Protein AF-A0A9N8GUZ1-F1 (afdb_monomer_lite)

pLDDT: mean 83.74, std 18.67, range [28.95, 97.75]

Foldseek 3Di:
DDDDDDDDDDDDDDDDDDDPPDDDDDPPCPCLCVVVPDQLLLLLLLLCLQFDFCLLLVADWAPHDRRDRLLVVLPQPPADQDSVSSVVRSVSSLVNRCVTRNDVSSSVSSVVSVVLLVVLVVLADDDPVQDLDQVSLVVLLVVVCPDPLCPPPFCSPPHDHPGSVSSNSSSVSSLSHDHSVCVVVVNVSRVVSNVVSVVSVVVCCVVPVCVVVVVDDDDDDDDDPVVVVVLVVVCVVVVHDSVVVVCCCVPVVDDD

Structure (mmCIF, N/CA/C/O backbone):
data_AF-A0A9N8GUZ1-F1
#
_entry.id   AF-A0A9N8GUZ1-F1
#
loop_
_atom_site.group_PDB
_atom_site.id
_atom_site.type_symbol
_atom_site.label_atom_id
_atom_site.label_alt_id
_atom_site.label_comp_id
_atom_site.label_asym_id
_atom_site.label_entity_id
_atom_site.label_seq_id
_atom_site.pdbx_PDB_ins_code
_atom_site.Cartn_x
_atom_site.Cartn_y
_atom_site.Cartn_z
_atom_site.occupancy
_atom_site.B_iso_or_equiv
_atom_site.auth_seq_id
_atom_site.auth_comp_id
_atom_site.auth_asym_id
_atom_site.auth_atom_id
_atom_site.pdbx_PDB_model_num
ATOM 1 N N . MET A 1 1 ? 31.146 62.445 -4.240 1.00 37.53 1 MET A N 1
ATOM 2 C CA . MET A 1 1 ? 30.950 62.185 -5.685 1.00 37.53 1 MET A CA 1
ATOM 3 C C . MET A 1 1 ? 31.742 60.945 -6.060 1.00 37.53 1 MET A C 1
ATOM 5 O O . MET A 1 1 ? 32.894 60.835 -5.667 1.00 37.53 1 MET A O 1
ATOM 9 N N . ARG A 1 2 ? 31.065 59.991 -6.705 1.00 38.50 2 ARG A N 1
ATOM 10 C CA . ARG A 1 2 ? 31.496 58.612 -6.982 1.00 38.50 2 ARG A CA 1
ATOM 11 C C . ARG A 1 2 ? 32.693 58.548 -7.939 1.00 38.50 2 ARG A C 1
ATOM 13 O O . ARG A 1 2 ? 32.703 59.267 -8.934 1.00 38.50 2 ARG A O 1
ATOM 20 N N . ARG A 1 3 ? 33.597 57.589 -7.721 1.00 33.22 3 ARG A N 1
ATOM 21 C CA . ARG A 1 3 ? 34.310 56.886 -8.800 1.00 33.22 3 ARG A CA 1
ATOM 22 C C . ARG A 1 3 ? 34.252 55.374 -8.537 1.00 33.22 3 ARG A C 1
ATOM 24 O O . ARG A 1 3 ? 34.270 55.003 -7.366 1.00 33.22 3 ARG A O 1
ATOM 31 N N . PRO A 1 4 ? 34.086 54.540 -9.578 1.00 42.41 4 PRO A N 1
ATOM 32 C CA . PRO A 1 4 ? 33.517 53.205 -9.449 1.00 42.41 4 PRO A CA 1
ATOM 33 C C . PRO A 1 4 ? 34.563 52.088 -9.426 1.00 42.41 4 PRO A C 1
ATOM 35 O O . PRO A 1 4 ? 35.692 52.243 -9.888 1.00 42.41 4 PRO A O 1
ATOM 38 N N . GLU A 1 5 ? 34.110 50.963 -8.882 1.00 33.84 5 GLU A N 1
ATOM 39 C CA . GLU A 1 5 ? 34.789 49.685 -8.726 1.00 33.84 5 GLU A CA 1
ATOM 40 C C . GLU A 1 5 ? 34.837 48.856 -10.022 1.00 33.84 5 GLU A C 1
ATOM 42 O O . GLU A 1 5 ? 33.979 48.972 -10.894 1.00 33.84 5 GLU A O 1
ATOM 47 N N . ASN A 1 6 ? 35.817 47.948 -10.030 1.00 35.41 6 ASN A N 1
ATOM 48 C CA . ASN A 1 6 ? 35.809 46.601 -10.605 1.00 35.41 6 ASN A CA 1
ATOM 49 C C . ASN A 1 6 ? 35.570 46.408 -12.109 1.00 35.41 6 ASN A C 1
ATOM 51 O O . ASN A 1 6 ? 34.447 46.320 -12.589 1.00 35.41 6 ASN A O 1
ATOM 55 N N . ASN A 1 7 ? 36.669 46.102 -12.803 1.00 34.72 7 ASN A N 1
ATOM 56 C CA . ASN A 1 7 ? 36.673 45.150 -13.911 1.00 34.72 7 ASN A CA 1
ATOM 57 C C . ASN A 1 7 ? 37.999 44.374 -13.907 1.00 34.72 7 ASN A C 1
ATOM 59 O O . ASN A 1 7 ? 39.024 44.872 -14.366 1.00 34.72 7 ASN A O 1
ATOM 63 N N . GLN A 1 8 ? 37.979 43.143 -13.394 1.00 38.03 8 GLN A N 1
ATOM 64 C CA . GLN A 1 8 ? 38.991 42.137 -13.712 1.00 38.03 8 GLN A CA 1
ATOM 65 C C . GLN A 1 8 ? 38.294 40.898 -14.266 1.00 38.03 8 GLN A C 1
ATOM 67 O O . GLN A 1 8 ? 37.655 40.129 -13.551 1.00 38.03 8 GLN A O 1
ATOM 72 N N . GLN A 1 9 ? 38.432 40.748 -15.581 1.00 35.50 9 GLN A N 1
ATOM 73 C CA . GLN A 1 9 ? 38.156 39.540 -16.341 1.00 35.50 9 GLN A CA 1
ATOM 74 C C . GLN A 1 9 ? 39.086 38.412 -15.868 1.00 35.50 9 GLN A C 1
ATOM 76 O O . GLN A 1 9 ? 40.297 38.607 -15.758 1.00 35.50 9 GLN A O 1
ATOM 81 N N . ARG A 1 10 ? 38.537 37.213 -15.649 1.00 32.84 10 ARG A N 1
ATOM 82 C CA . ARG A 1 10 ? 39.300 35.956 -15.671 1.00 32.84 10 ARG A CA 1
ATOM 83 C C . ARG A 1 10 ? 38.723 35.039 -16.755 1.00 32.84 10 ARG A C 1
ATOM 85 O O . ARG A 1 10 ? 37.502 34.978 -16.880 1.00 32.84 10 ARG A O 1
ATOM 92 N N . PRO A 1 11 ? 39.571 34.357 -17.543 1.00 33.94 11 PRO A N 1
ATOM 93 C CA . PRO A 1 11 ? 39.131 33.548 -18.670 1.00 33.94 11 PRO A CA 1
ATOM 94 C C . PRO A 1 11 ? 38.659 32.151 -18.242 1.00 33.94 11 PRO A C 1
ATOM 96 O O . PRO A 1 11 ? 39.191 31.549 -17.309 1.00 33.94 11 PRO A O 1
ATOM 99 N N . ASN A 1 12 ? 37.672 31.649 -18.987 1.00 33.62 12 ASN A N 1
ATOM 100 C CA . ASN A 1 12 ? 37.125 30.297 -18.925 1.00 33.62 12 ASN A CA 1
ATOM 101 C C . ASN A 1 12 ? 38.216 29.233 -19.123 1.00 33.62 12 ASN A C 1
ATOM 103 O O . ASN A 1 12 ? 38.824 29.162 -20.191 1.00 33.62 12 ASN A O 1
ATOM 107 N N . GLN A 1 13 ? 38.401 28.360 -18.132 1.00 35.59 13 GLN A N 1
ATOM 108 C CA . GLN A 1 13 ? 39.057 27.069 -18.323 1.00 35.59 13 GLN A CA 1
ATOM 109 C C . GLN A 1 13 ? 37.990 26.000 -18.556 1.00 35.59 13 GLN A C 1
ATOM 111 O O . GLN A 1 13 ? 37.179 25.700 -17.683 1.00 35.59 13 GLN A O 1
ATOM 116 N N . ALA A 1 14 ? 38.008 25.438 -19.761 1.00 38.41 14 ALA A N 1
ATOM 117 C CA . ALA A 1 14 ? 37.349 24.187 -20.079 1.00 38.41 14 ALA A CA 1
ATOM 118 C C . ALA A 1 14 ? 38.058 23.051 -19.326 1.00 38.41 14 ALA A C 1
ATOM 120 O O . ALA A 1 14 ? 39.269 22.861 -19.462 1.00 38.41 14 ALA A O 1
ATOM 121 N N . HIS A 1 15 ? 37.305 22.284 -18.544 1.00 32.91 15 HIS A N 1
ATOM 122 C CA . HIS A 1 15 ? 37.753 21.001 -18.022 1.00 32.91 15 HIS A CA 1
ATOM 123 C C . HIS A 1 15 ? 36.916 19.894 -18.643 1.00 32.91 15 HIS A C 1
ATOM 125 O O . HIS A 1 15 ? 35.804 19.589 -18.220 1.00 32.91 15 HIS A O 1
ATOM 131 N N . SER A 1 16 ? 37.505 19.313 -19.684 1.00 41.06 16 SER A N 1
ATOM 132 C CA . SER A 1 16 ? 37.215 17.984 -20.192 1.00 41.06 16 SER A CA 1
ATOM 133 C C . SER A 1 16 ? 37.445 16.966 -19.070 1.00 41.06 16 SER A C 1
ATOM 135 O O . SER A 1 16 ? 38.584 16.622 -18.761 1.00 41.06 16 SER A O 1
ATOM 137 N N . GLY A 1 17 ? 36.367 16.513 -18.433 1.00 28.95 17 GLY A N 1
ATOM 138 C CA . GLY A 1 17 ? 36.369 15.374 -17.518 1.00 28.95 17 GLY A CA 1
ATOM 139 C C . GLY A 1 17 ? 35.943 14.124 -18.276 1.00 28.95 17 GLY A C 1
ATOM 140 O O . GLY A 1 17 ? 34.799 14.022 -18.706 1.00 28.95 17 GLY A O 1
ATOM 141 N N . ALA A 1 18 ? 36.895 13.224 -18.496 1.00 33.22 18 ALA A N 1
ATOM 142 C CA . ALA A 1 18 ? 36.733 11.998 -19.255 1.00 33.22 18 ALA A CA 1
ATOM 143 C C . ALA A 1 18 ? 35.732 11.019 -18.615 1.00 33.22 18 ALA A C 1
ATOM 145 O O . ALA A 1 18 ? 35.604 10.925 -17.396 1.00 33.22 18 ALA A O 1
ATOM 146 N N . ASN A 1 19 ? 35.071 10.267 -19.494 1.00 38.34 19 ASN A N 1
ATOM 147 C CA . ASN A 1 19 ? 34.205 9.124 -19.232 1.00 38.34 19 ASN A CA 1
ATOM 148 C C . ASN A 1 19 ? 34.730 8.195 -18.125 1.00 38.34 19 ASN A C 1
ATOM 150 O O . ASN A 1 19 ? 35.740 7.515 -18.308 1.00 38.34 19 ASN A O 1
ATOM 154 N N . HIS A 1 20 ? 33.973 8.064 -17.037 1.00 37.28 20 HIS A N 1
ATOM 155 C CA . HIS A 1 20 ? 34.047 6.895 -16.164 1.00 37.28 20 HIS A CA 1
ATOM 156 C C . HIS A 1 20 ? 32.971 5.889 -16.572 1.00 37.28 20 HIS A C 1
ATOM 158 O O . HIS A 1 20 ? 31.897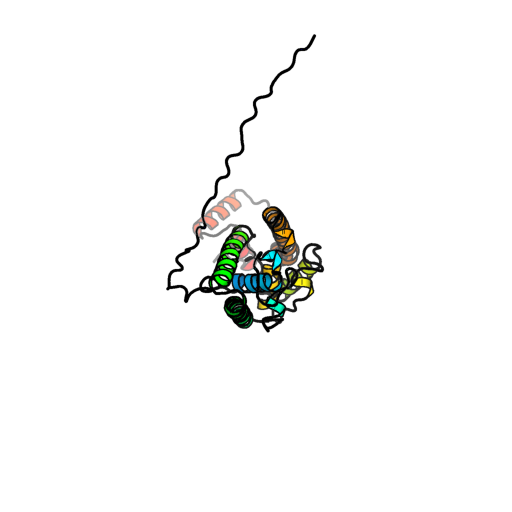 5.813 -15.986 1.00 37.28 20 HIS A O 1
ATOM 164 N N . SER A 1 21 ? 33.278 5.097 -17.595 1.00 45.47 21 SER A N 1
ATOM 165 C CA . SER A 1 21 ? 32.600 3.831 -17.856 1.00 45.47 21 SER A CA 1
ATOM 166 C C . SER A 1 21 ? 33.516 2.703 -17.407 1.00 45.47 21 SER A C 1
ATOM 168 O O . SER A 1 21 ? 34.566 2.510 -18.017 1.00 45.47 21 SER A O 1
ATOM 170 N N . LEU A 1 22 ? 33.120 2.015 -16.333 1.00 44.56 22 LEU A N 1
ATOM 171 C CA . LEU A 1 22 ? 33.316 0.584 -16.052 1.00 44.56 22 LEU A CA 1
ATOM 172 C C . LEU A 1 22 ? 32.825 0.323 -14.618 1.00 44.56 22 LEU A C 1
ATOM 174 O O . LEU A 1 22 ? 33.611 0.200 -13.680 1.00 44.56 22 LEU A O 1
ATOM 178 N N . SER A 1 23 ? 31.504 0.268 -14.431 1.00 43.16 23 SER A N 1
ATOM 179 C CA . SER A 1 23 ? 30.931 -0.342 -13.233 1.00 43.16 23 SER A CA 1
ATOM 180 C C . SER A 1 23 ? 31.107 -1.855 -13.352 1.00 43.16 23 SER A C 1
ATOM 182 O O . SER A 1 23 ? 30.498 -2.529 -14.180 1.00 43.16 23 SER A O 1
ATOM 184 N N . PHE A 1 24 ? 32.016 -2.388 -12.544 1.00 42.12 24 PHE A N 1
ATOM 185 C CA . PHE A 1 24 ? 32.174 -3.818 -12.335 1.00 42.12 24 PHE A CA 1
ATOM 186 C C . PHE A 1 24 ? 30.890 -4.350 -11.684 1.00 42.12 24 PHE A C 1
ATOM 188 O O . PHE A 1 24 ? 30.553 -3.951 -10.572 1.00 42.12 24 PHE A O 1
ATOM 195 N N . ILE A 1 25 ? 30.158 -5.217 -12.385 1.00 52.22 25 ILE A N 1
ATOM 196 C CA . ILE A 1 25 ? 28.949 -5.872 -11.875 1.00 52.22 25 ILE A CA 1
ATOM 197 C C . ILE A 1 25 ? 29.354 -7.277 -11.395 1.00 52.22 25 ILE A C 1
ATOM 199 O O . ILE A 1 25 ? 29.710 -8.110 -12.233 1.00 52.22 25 ILE A O 1
ATOM 203 N N . PRO A 1 26 ? 29.357 -7.570 -10.079 1.00 45.44 26 PRO A N 1
ATOM 204 C CA . PRO A 1 26 ? 29.744 -8.884 -9.572 1.00 45.44 26 PRO A CA 1
ATOM 205 C C . PRO A 1 26 ? 28.791 -9.986 -10.051 1.00 45.44 26 PRO A C 1
ATOM 207 O O . PRO A 1 26 ? 27.575 -9.812 -10.080 1.00 45.44 26 PRO A O 1
ATOM 210 N N . ALA A 1 27 ? 29.354 -11.148 -10.382 1.00 44.84 27 ALA A N 1
ATOM 211 C CA . ALA A 1 27 ? 28.651 -12.275 -10.995 1.00 44.84 27 ALA A CA 1
ATOM 212 C C . ALA A 1 27 ? 27.620 -12.991 -10.088 1.00 44.84 27 ALA A C 1
ATOM 214 O O . ALA A 1 27 ? 26.849 -13.805 -10.593 1.00 44.84 27 ALA A O 1
ATOM 215 N N . ASP A 1 28 ? 27.543 -12.683 -8.787 1.00 46.47 28 ASP A N 1
ATOM 216 C CA . ASP A 1 28 ? 26.661 -13.374 -7.822 1.00 46.47 28 ASP A CA 1
ATOM 217 C C . ASP A 1 28 ? 25.238 -12.771 -7.717 1.00 46.47 28 ASP A C 1
ATOM 219 O O . ASP A 1 28 ? 24.572 -12.784 -6.686 1.00 46.47 28 ASP A O 1
ATOM 223 N N . GLN A 1 29 ? 24.745 -12.209 -8.820 1.00 52.47 29 GLN A N 1
ATOM 224 C CA . GLN A 1 29 ? 23.456 -11.515 -8.911 1.00 52.47 29 GLN A CA 1
ATOM 225 C C . GLN A 1 29 ? 22.282 -12.429 -9.313 1.00 52.47 29 GLN A C 1
ATOM 227 O O . GLN A 1 29 ? 21.298 -11.960 -9.876 1.00 52.47 29 GLN A O 1
ATOM 232 N N . SER A 1 30 ? 22.336 -13.740 -9.044 1.00 50.38 30 SER A N 1
ATOM 233 C CA . SER A 1 30 ? 21.159 -14.621 -9.244 1.00 50.38 30 SER A CA 1
ATOM 234 C C . SER A 1 30 ? 20.031 -14.371 -8.223 1.00 50.38 30 SER A C 1
ATOM 236 O O . SER A 1 30 ? 18.933 -14.905 -8.356 1.00 50.38 30 SER A O 1
ATOM 238 N N . ARG A 1 31 ? 20.310 -13.513 -7.236 1.00 58.03 31 ARG A N 1
ATOM 239 C CA . ARG A 1 31 ? 19.512 -13.180 -6.051 1.00 58.03 31 ARG A CA 1
ATOM 240 C C . ARG A 1 31 ? 18.788 -11.831 -6.134 1.00 58.03 31 ARG A C 1
ATOM 242 O O . ARG A 1 31 ? 18.469 -11.254 -5.100 1.00 58.03 31 ARG A O 1
ATOM 249 N N . LEU A 1 32 ? 18.573 -11.285 -7.342 1.00 60.38 32 LEU A N 1
ATOM 250 C CA . LEU A 1 32 ? 18.053 -9.917 -7.538 1.00 60.38 32 LEU A CA 1
ATOM 251 C C . LEU A 1 32 ? 16.850 -9.620 -6.615 1.00 60.38 32 LEU A C 1
ATOM 253 O O . LEU A 1 32 ? 16.842 -8.637 -5.884 1.00 60.38 32 LEU A O 1
ATOM 257 N N . LEU A 1 33 ? 15.870 -10.520 -6.559 1.00 76.25 33 LEU A N 1
ATOM 258 C CA . LEU A 1 33 ? 14.619 -10.310 -5.825 1.00 76.25 33 LEU A CA 1
ATOM 259 C C . LEU A 1 33 ? 14.583 -10.937 -4.422 1.00 76.25 33 LEU A C 1
ATOM 261 O O . LEU A 1 33 ? 13.502 -11.036 -3.844 1.00 76.25 33 LEU A O 1
ATOM 265 N N . ASP A 1 34 ? 15.721 -11.337 -3.848 1.00 79.38 34 ASP A N 1
ATOM 266 C CA . ASP A 1 34 ? 15.763 -12.006 -2.535 1.00 79.38 34 ASP A CA 1
ATOM 267 C C . ASP A 1 34 ? 15.222 -11.127 -1.397 1.00 79.38 34 ASP A C 1
ATOM 269 O O . ASP A 1 34 ? 14.712 -11.637 -0.403 1.00 79.38 34 ASP A O 1
ATOM 273 N N . TRP A 1 35 ? 15.284 -9.802 -1.554 1.00 83.19 35 TRP A N 1
ATOM 274 C CA . TRP A 1 35 ? 14.730 -8.841 -0.600 1.00 83.19 35 TRP A CA 1
ATOM 275 C C . TRP A 1 35 ? 13.194 -8.746 -0.654 1.00 83.19 35 TRP A C 1
ATOM 277 O O . TRP A 1 35 ? 12.580 -8.253 0.289 1.00 83.19 35 TRP A O 1
ATOM 287 N N . VAL A 1 36 ? 12.553 -9.243 -1.720 1.00 85.00 36 VAL A N 1
ATOM 288 C CA . VAL A 1 36 ? 11.088 -9.288 -1.886 1.00 85.00 36 VAL A CA 1
ATOM 289 C C . VAL A 1 36 ? 10.533 -10.561 -1.226 1.00 85.00 36 VAL A C 1
ATOM 291 O O . VAL A 1 36 ? 9.976 -11.470 -1.851 1.00 85.00 36 VAL A O 1
ATOM 294 N N . ASP A 1 37 ? 10.723 -10.647 0.087 1.00 81.69 37 ASP A N 1
ATOM 295 C CA . ASP A 1 37 ? 10.543 -11.871 0.870 1.00 81.69 37 ASP A CA 1
ATOM 296 C C . ASP A 1 37 ? 9.146 -12.008 1.503 1.00 81.69 37 ASP A C 1
ATOM 298 O O . ASP A 1 37 ? 8.637 -13.123 1.653 1.00 81.69 37 ASP A O 1
ATOM 302 N N . SER A 1 38 ? 8.489 -10.885 1.801 1.00 90.19 38 SER A N 1
ATOM 303 C CA . SER A 1 38 ? 7.245 -10.816 2.573 1.00 90.19 38 SER A CA 1
ATOM 304 C C . SER A 1 38 ? 6.039 -10.322 1.766 1.00 90.19 38 SER A C 1
ATOM 306 O O . SER A 1 38 ? 6.160 -9.734 0.687 1.00 90.19 38 SER A O 1
ATOM 308 N N . GLU A 1 39 ? 4.830 -10.547 2.294 1.00 92.12 39 GLU A N 1
ATOM 309 C CA . GLU A 1 39 ? 3.582 -10.124 1.641 1.00 92.12 39 GLU A CA 1
ATOM 310 C C . GLU A 1 39 ? 3.503 -8.607 1.444 1.00 92.12 39 GLU A C 1
ATOM 312 O O . GLU A 1 39 ? 3.077 -8.144 0.389 1.00 92.12 39 GLU A O 1
ATOM 317 N N . ARG A 1 40 ? 3.927 -7.821 2.442 1.00 94.38 40 ARG A N 1
ATOM 318 C CA . ARG A 1 40 ? 3.798 -6.356 2.424 1.00 94.38 40 ARG A CA 1
ATOM 319 C C . ARG A 1 40 ? 4.676 -5.727 1.343 1.00 94.38 40 ARG A C 1
ATOM 321 O O . ARG A 1 40 ? 4.165 -4.969 0.524 1.00 94.38 40 ARG A O 1
ATOM 328 N N . ILE A 1 41 ? 5.958 -6.096 1.308 1.00 95.25 41 ILE A N 1
ATOM 329 C CA . ILE A 1 41 ? 6.906 -5.577 0.318 1.00 95.25 41 ILE A CA 1
ATOM 330 C C . ILE A 1 41 ? 6.540 -6.017 -1.097 1.00 95.25 41 ILE A C 1
ATOM 332 O O . ILE A 1 41 ? 6.563 -5.210 -2.016 1.00 95.25 41 ILE A O 1
ATOM 336 N N . THR A 1 42 ? 6.105 -7.268 -1.275 1.00 95.81 42 THR A N 1
ATOM 337 C CA . THR A 1 42 ? 5.682 -7.774 -2.590 1.00 95.81 42 THR A CA 1
ATOM 338 C C . THR A 1 42 ? 4.468 -7.008 -3.105 1.00 95.81 42 THR A C 1
ATOM 340 O O . THR A 1 42 ? 4.388 -6.674 -4.289 1.00 95.81 42 THR A O 1
ATOM 343 N N . PHE A 1 43 ? 3.527 -6.692 -2.212 1.00 95.62 43 PHE A N 1
ATOM 344 C CA . PHE A 1 43 ? 2.374 -5.865 -2.539 1.00 95.62 43 PHE A CA 1
ATOM 345 C C . PHE A 1 43 ? 2.812 -4.458 -2.958 1.00 95.62 43 PHE A C 1
ATOM 347 O O . PHE A 1 43 ? 2.400 -3.980 -4.015 1.00 95.62 43 PHE A O 1
ATOM 354 N N . TRP A 1 44 ? 3.675 -3.820 -2.168 1.00 96.31 44 TRP A N 1
ATOM 355 C CA . TRP A 1 44 ? 4.197 -2.493 -2.478 1.00 96.31 44 TRP A CA 1
ATOM 356 C C . TRP A 1 44 ? 4.953 -2.463 -3.814 1.00 96.31 44 TRP A C 1
ATOM 358 O O . TRP A 1 44 ? 4.628 -1.638 -4.665 1.00 96.31 44 TRP A O 1
ATOM 368 N N . CYS A 1 45 ? 5.871 -3.409 -4.051 1.00 96.19 45 CYS A N 1
ATOM 369 C CA . CYS A 1 45 ? 6.619 -3.516 -5.305 1.00 96.19 45 CYS A CA 1
ATOM 370 C C . CYS A 1 45 ? 5.676 -3.599 -6.502 1.00 96.19 45 CYS A C 1
ATOM 372 O O . CYS A 1 45 ? 5.885 -2.915 -7.499 1.00 96.19 45 CYS A O 1
ATOM 374 N N . TRP A 1 46 ? 4.614 -4.403 -6.392 1.00 95.56 46 TRP A N 1
ATOM 375 C CA . TRP A 1 46 ? 3.604 -4.514 -7.438 1.00 95.56 46 TRP A CA 1
ATOM 376 C C . TRP A 1 46 ? 2.879 -3.186 -7.710 1.00 95.56 46 TRP A C 1
ATOM 378 O O . TRP A 1 46 ? 2.670 -2.839 -8.872 1.00 95.56 46 TRP A O 1
ATOM 388 N N . LEU A 1 47 ? 2.514 -2.423 -6.675 1.00 94.81 47 LEU A N 1
ATOM 389 C CA . LEU A 1 47 ? 1.886 -1.106 -6.853 1.00 94.81 47 LEU A CA 1
ATOM 390 C C . LEU A 1 47 ? 2.845 -0.084 -7.473 1.00 94.81 47 LEU A C 1
ATOM 392 O O . LEU A 1 47 ? 2.450 0.653 -8.381 1.00 94.81 47 LEU A O 1
ATOM 396 N N . PHE A 1 48 ? 4.103 -0.082 -7.031 1.00 95.38 48 PHE A N 1
ATOM 397 C CA . PHE A 1 48 ? 5.149 0.781 -7.571 1.00 95.38 48 PHE A CA 1
ATOM 398 C C . PHE A 1 48 ? 5.307 0.563 -9.081 1.00 95.38 48 PHE A C 1
ATOM 400 O O . PHE A 1 48 ? 5.076 1.479 -9.869 1.00 95.38 48 PHE A O 1
ATOM 407 N N . ILE A 1 49 ? 5.585 -0.671 -9.518 1.00 94.69 49 ILE A N 1
ATOM 408 C CA . ILE A 1 49 ? 5.816 -0.959 -10.946 1.00 94.69 49 ILE A CA 1
ATOM 409 C C . ILE A 1 49 ? 4.569 -0.712 -11.805 1.00 94.69 49 ILE A C 1
ATOM 411 O O . ILE A 1 49 ? 4.683 -0.340 -12.968 1.00 94.69 49 ILE A O 1
ATOM 415 N N . ARG A 1 50 ? 3.362 -0.864 -11.240 1.00 93.19 50 ARG A N 1
ATOM 416 C CA . ARG A 1 50 ? 2.094 -0.601 -11.942 1.00 93.19 50 ARG A CA 1
ATOM 417 C C . ARG A 1 50 ? 1.871 0.889 -12.232 1.00 93.19 50 ARG A C 1
ATOM 419 O O . ARG A 1 50 ? 1.054 1.221 -13.092 1.00 93.19 50 ARG A O 1
ATOM 426 N N . SER A 1 51 ? 2.535 1.780 -11.501 1.00 91.62 51 SER A N 1
ATOM 427 C CA . SER A 1 51 ? 2.342 3.234 -11.590 1.00 91.62 51 SER A CA 1
ATOM 428 C C . SER A 1 51 ? 3.561 3.987 -12.126 1.00 91.62 51 SER A C 1
ATOM 430 O O . SER A 1 51 ? 3.404 5.097 -12.633 1.00 91.62 51 SER A O 1
ATOM 432 N N . ALA A 1 52 ? 4.748 3.384 -12.060 1.00 94.25 52 ALA A N 1
ATOM 433 C CA . ALA A 1 52 ? 5.995 3.974 -12.518 1.00 94.25 52 ALA A CA 1
ATOM 434 C C . ALA A 1 52 ? 6.025 4.124 -14.049 1.00 94.25 52 ALA A C 1
ATOM 436 O O . ALA A 1 52 ? 5.998 3.132 -14.779 1.00 94.25 52 ALA A O 1
ATOM 437 N N . SER A 1 53 ? 6.086 5.365 -14.537 1.00 95.38 53 SER A N 1
ATOM 438 C CA . SER A 1 53 ? 6.338 5.648 -15.954 1.00 95.38 53 SER A CA 1
ATOM 439 C C . SER A 1 53 ? 7.835 5.662 -16.268 1.00 95.38 53 SER A C 1
ATOM 441 O O . SER A 1 53 ? 8.654 5.822 -15.362 1.00 95.38 53 SER A O 1
ATOM 443 N N . CYS A 1 54 ? 8.203 5.568 -17.546 1.00 95.56 54 CYS A N 1
ATOM 444 C CA . CYS A 1 54 ? 9.595 5.703 -17.991 1.00 95.56 54 CYS A CA 1
ATOM 445 C C . CYS A 1 54 ? 10.234 7.011 -17.489 1.00 95.56 54 CYS A C 1
ATOM 447 O O . CYS A 1 54 ? 11.336 6.990 -16.946 1.00 95.56 54 CYS A O 1
ATOM 449 N N . ALA A 1 55 ? 9.505 8.132 -17.570 1.00 95.38 55 ALA A N 1
ATOM 450 C CA . ALA A 1 55 ? 9.954 9.429 -17.059 1.00 95.38 55 ALA A CA 1
ATOM 451 C C . ALA A 1 55 ? 10.186 9.428 -15.545 1.00 95.38 55 ALA A C 1
ATOM 453 O O . ALA A 1 55 ? 11.148 10.026 -15.074 1.00 95.38 55 ALA A O 1
ATOM 454 N N . PHE A 1 56 ? 9.313 8.766 -14.778 1.00 95.25 56 PHE A N 1
ATOM 455 C CA . PHE A 1 56 ? 9.474 8.665 -13.329 1.00 95.25 56 PHE A CA 1
ATOM 456 C C . PHE A 1 56 ? 10.686 7.807 -12.951 1.00 95.25 56 PHE A C 1
ATOM 458 O O . PHE A 1 56 ? 11.422 8.167 -12.039 1.00 95.25 56 PHE A O 1
ATOM 465 N N . LEU A 1 57 ? 10.917 6.714 -13.682 1.00 95.00 57 LEU A N 1
ATOM 466 C CA . LEU A 1 57 ? 12.105 5.874 -13.520 1.00 95.00 57 LEU A CA 1
ATOM 467 C C . LEU A 1 57 ? 13.385 6.576 -14.006 1.00 95.00 57 LEU A C 1
ATOM 469 O O . LEU A 1 57 ? 14.485 6.185 -13.629 1.00 95.00 57 LEU A O 1
ATOM 473 N N . GLY A 1 58 ? 13.263 7.580 -14.881 1.00 94.00 58 GLY A N 1
ATOM 474 C CA . GLY A 1 58 ? 14.404 8.252 -15.501 1.00 94.00 58 GLY A CA 1
ATOM 475 C C . GLY A 1 58 ? 15.243 7.322 -16.384 1.00 94.00 58 GLY A C 1
ATOM 476 O O . GLY A 1 58 ? 16.438 7.561 -16.558 1.00 94.00 58 GLY A O 1
ATOM 477 N N . LYS A 1 59 ? 14.648 6.244 -16.915 1.00 92.25 59 LYS A N 1
ATOM 478 C CA . LYS A 1 59 ? 15.335 5.245 -17.748 1.00 92.25 59 LYS A CA 1
ATOM 479 C C . LYS A 1 59 ? 14.705 5.183 -19.137 1.00 92.25 59 LYS A C 1
ATOM 481 O O . LYS A 1 59 ? 13.484 5.209 -19.273 1.00 92.25 59 LYS A O 1
ATOM 486 N N . GLN A 1 60 ? 15.542 5.035 -20.163 1.00 91.50 60 GLN A N 1
ATOM 487 C CA . GLN A 1 60 ? 15.073 4.710 -21.509 1.00 91.50 60 GLN A CA 1
ATOM 488 C C . GLN A 1 60 ? 14.819 3.208 -21.621 1.00 91.50 60 GLN A C 1
ATOM 490 O O . GLN A 1 60 ? 15.664 2.399 -21.241 1.00 91.50 60 GLN A O 1
ATOM 495 N N . ILE A 1 61 ? 13.654 2.841 -22.148 1.00 95.00 61 ILE A N 1
ATOM 496 C CA . ILE A 1 61 ? 13.227 1.451 -22.315 1.00 95.00 61 ILE A CA 1
ATOM 497 C C . ILE A 1 61 ? 12.812 1.274 -23.772 1.00 95.00 61 ILE A C 1
ATOM 499 O O . ILE A 1 61 ? 12.052 2.087 -24.299 1.00 95.00 61 ILE A O 1
ATOM 503 N N . ALA A 1 62 ? 13.312 0.223 -24.427 1.00 94.50 62 ALA A N 1
ATOM 504 C CA . ALA A 1 62 ? 13.032 -0.012 -25.838 1.00 94.50 62 ALA A CA 1
ATOM 505 C C . ALA A 1 62 ? 11.523 -0.060 -26.130 1.00 94.50 62 ALA A C 1
ATOM 507 O O . ALA A 1 62 ? 10.756 -0.750 -25.447 1.00 94.50 62 ALA A O 1
ATOM 508 N N . ASP A 1 63 ? 11.138 0.648 -27.194 1.00 94.19 63 ASP A N 1
ATOM 509 C CA . ASP A 1 63 ? 9.774 0.770 -27.720 1.00 94.19 63 ASP A CA 1
ATOM 510 C C . ASP A 1 63 ? 8.788 1.559 -26.839 1.00 94.19 63 ASP A C 1
ATOM 512 O O . ASP A 1 63 ? 7.599 1.584 -27.153 1.00 94.19 63 ASP A O 1
ATOM 516 N N . LEU A 1 64 ? 9.252 2.212 -25.766 1.00 96.12 64 LEU A N 1
ATOM 517 C CA . LEU A 1 64 ? 8.406 2.987 -24.851 1.00 96.12 64 LEU A CA 1
ATOM 518 C C . LEU A 1 64 ? 8.750 4.481 -24.863 1.00 96.12 64 LEU A C 1
ATOM 520 O O . LEU A 1 64 ? 9.905 4.873 -25.024 1.00 96.12 64 LEU A O 1
ATOM 524 N N . GLN A 1 65 ? 7.730 5.314 -24.667 1.00 95.75 65 GLN A N 1
ATOM 525 C CA . GLN A 1 65 ? 7.849 6.760 -24.478 1.00 95.75 65 GLN A CA 1
ATOM 526 C C . GLN A 1 65 ? 7.937 7.125 -22.989 1.00 95.75 65 GLN A C 1
ATOM 528 O O . GLN A 1 65 ? 7.591 6.342 -22.107 1.00 95.75 65 GLN A O 1
ATOM 533 N N . ASP A 1 66 ? 8.332 8.362 -22.697 1.00 93.94 66 ASP A N 1
ATOM 534 C CA . ASP A 1 66 ? 8.475 8.890 -21.332 1.00 93.94 66 ASP A CA 1
ATOM 535 C C . ASP A 1 66 ? 7.198 8.768 -20.475 1.00 93.94 66 ASP A C 1
ATOM 537 O O . ASP A 1 66 ? 7.255 8.479 -19.275 1.00 93.94 66 ASP A O 1
ATOM 541 N N . SER A 1 67 ? 6.025 8.967 -21.078 1.00 94.56 67 SER A N 1
ATOM 542 C CA . SER A 1 67 ? 4.730 8.861 -20.394 1.00 94.56 67 SER A CA 1
ATOM 543 C C . SER A 1 67 ? 4.229 7.423 -20.236 1.00 94.56 67 SER A C 1
ATOM 545 O O . SER A 1 67 ? 3.259 7.200 -19.503 1.00 94.56 67 SER A O 1
ATOM 547 N N . ASP A 1 68 ? 4.861 6.453 -20.898 1.00 95.56 68 ASP A N 1
ATOM 548 C CA . ASP A 1 68 ? 4.435 5.062 -20.859 1.00 95.56 68 ASP A CA 1
ATOM 549 C C . ASP A 1 68 ? 4.772 4.412 -19.520 1.00 95.56 68 ASP A C 1
ATOM 551 O O . ASP A 1 68 ? 5.785 4.701 -18.888 1.00 95.56 68 ASP A O 1
ATOM 555 N N . ILE A 1 69 ? 3.894 3.508 -19.087 1.00 94.44 69 ILE A N 1
ATOM 556 C CA . ILE A 1 69 ? 4.069 2.692 -17.883 1.00 94.44 69 ILE A CA 1
ATOM 557 C C . ILE A 1 69 ? 4.488 1.294 -18.346 1.00 94.44 69 ILE A C 1
ATOM 559 O O . ILE A 1 69 ? 3.615 0.568 -18.840 1.00 94.44 69 ILE A O 1
ATOM 563 N N . PRO A 1 70 ? 5.760 0.876 -18.175 1.00 95.38 70 PRO A N 1
ATOM 564 C CA . PRO A 1 70 ? 6.279 -0.372 -18.744 1.00 95.38 70 PRO A CA 1
ATOM 565 C C . PRO A 1 70 ? 5.459 -1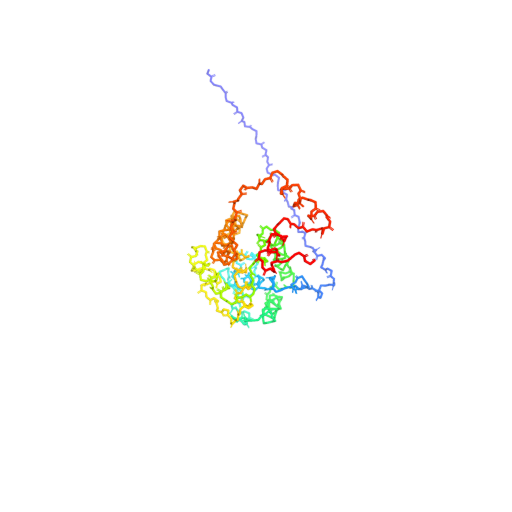.606 -18.365 1.00 95.38 70 PRO A C 1
ATOM 567 O O . PRO A 1 70 ? 5.216 -2.482 -19.191 1.00 95.38 70 PRO A O 1
ATOM 570 N N . TYR A 1 71 ? 4.907 -1.625 -17.149 1.00 94.88 71 TYR A N 1
ATOM 571 C CA . TYR A 1 71 ? 4.045 -2.703 -16.664 1.00 94.88 71 TYR A CA 1
ATOM 572 C C . TYR A 1 71 ? 2.858 -3.016 -17.588 1.00 94.88 71 TYR A C 1
ATOM 574 O O . TYR A 1 71 ? 2.458 -4.173 -17.702 1.00 94.88 71 TYR A O 1
ATOM 582 N N . LYS A 1 72 ? 2.302 -2.006 -18.273 1.00 92.94 72 LYS A N 1
ATOM 583 C CA . LYS A 1 72 ? 1.183 -2.185 -19.214 1.00 92.94 72 LYS A CA 1
ATOM 584 C C . LYS A 1 72 ? 1.600 -2.860 -20.524 1.00 92.94 72 LYS A C 1
ATOM 586 O O . LYS A 1 72 ? 0.742 -3.415 -21.201 1.00 92.94 72 LYS A O 1
ATOM 591 N N . PHE A 1 73 ? 2.886 -2.819 -20.862 1.00 93.31 73 PHE A N 1
ATOM 592 C CA . PHE A 1 73 ? 3.443 -3.354 -22.106 1.00 93.31 73 PHE A CA 1
ATOM 593 C C . PHE A 1 73 ? 4.119 -4.716 -21.915 1.00 93.31 73 PHE A C 1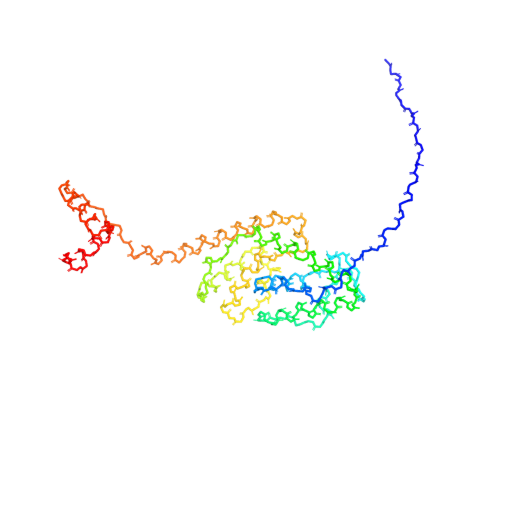
ATOM 595 O O . PHE A 1 73 ? 4.299 -5.446 -22.880 1.00 93.31 73 PHE A O 1
ATOM 602 N N . PHE A 1 74 ? 4.466 -5.090 -20.682 1.00 92.06 74 PHE A N 1
ATOM 603 C CA . PHE A 1 74 ? 5.206 -6.324 -20.371 1.00 92.06 74 PHE A CA 1
ATOM 604 C C . PHE A 1 74 ? 4.304 -7.566 -20.204 1.00 92.06 74 PHE A C 1
ATOM 606 O O . PHE A 1 74 ? 4.705 -8.562 -19.601 1.00 92.06 74 PHE A O 1
ATOM 613 N N . GLU A 1 75 ? 3.058 -7.509 -20.694 1.00 85.00 75 GLU A N 1
ATOM 614 C CA . GLU A 1 75 ? 2.057 -8.587 -20.594 1.00 85.00 75 GLU A CA 1
ATOM 615 C C . GLU A 1 75 ? 1.923 -9.177 -19.175 1.00 85.00 75 GLU A C 1
ATOM 617 O O . GLU A 1 75 ? 1.748 -10.385 -18.976 1.00 85.00 75 GLU A O 1
ATOM 622 N N . VAL A 1 76 ? 2.071 -8.338 -18.151 1.00 85.62 76 VAL A N 1
ATOM 623 C CA . VAL A 1 76 ? 1.978 -8.760 -16.752 1.00 85.62 76 VAL A CA 1
ATOM 624 C C . VAL A 1 76 ? 0.505 -8.819 -16.339 1.00 85.62 76 VAL A C 1
ATOM 626 O O . VAL A 1 76 ? -0.310 -8.023 -16.805 1.00 85.62 76 VAL A O 1
ATOM 629 N N . SER A 1 77 ? 0.143 -9.765 -15.460 1.00 83.69 77 SER A N 1
ATOM 630 C CA . SER A 1 77 ? -1.229 -9.873 -14.939 1.00 83.69 77 SER A CA 1
ATOM 631 C C . SER A 1 77 ? -1.703 -8.531 -14.388 1.00 83.69 77 SER A C 1
ATOM 633 O O . SER A 1 77 ? -1.124 -7.993 -13.451 1.00 83.69 77 SER A O 1
ATOM 635 N N . SER A 1 78 ? -2.789 -7.993 -14.937 1.00 76.31 78 SER A N 1
ATOM 636 C CA . SER A 1 78 ? -3.276 -6.666 -14.565 1.00 76.31 78 SER A CA 1
ATOM 637 C C . SER A 1 78 ? -3.981 -6.629 -13.209 1.00 76.31 78 SER A C 1
ATOM 639 O O . SER A 1 78 ? -4.305 -5.540 -12.737 1.00 76.31 78 SER A O 1
ATOM 641 N N . ASN A 1 79 ? -4.250 -7.764 -12.556 1.00 82.00 79 ASN A N 1
ATOM 642 C CA . ASN A 1 79 ? -4.920 -7.783 -11.252 1.00 82.00 79 ASN A CA 1
ATOM 643 C C . ASN A 1 79 ? -4.591 -9.034 -10.407 1.00 82.00 79 ASN A C 1
ATOM 645 O O . ASN A 1 79 ? -5.501 -9.808 -10.082 1.00 82.00 79 ASN A O 1
ATOM 649 N N . PRO A 1 80 ? -3.311 -9.265 -10.052 1.00 88.75 80 PRO A N 1
ATOM 650 C CA . PRO A 1 80 ? -2.939 -10.335 -9.137 1.00 88.75 80 PRO A CA 1
ATOM 651 C C . PRO A 1 80 ? -3.689 -10.195 -7.808 1.00 88.75 80 PRO A C 1
ATOM 653 O O . PRO A 1 80 ? -3.721 -9.136 -7.177 1.00 88.75 80 PRO A O 1
ATOM 656 N N . SER A 1 81 ? -4.326 -11.286 -7.410 1.00 83.69 81 SER A N 1
ATOM 657 C CA . SER A 1 81 ? -5.236 -11.380 -6.271 1.00 83.69 81 SER A CA 1
ATOM 658 C C . SER A 1 81 ? -4.662 -12.204 -5.117 1.00 83.69 81 SER A C 1
ATOM 660 O O . SER A 1 81 ? -5.343 -12.401 -4.111 1.00 83.69 81 SER A O 1
ATOM 662 N N . THR A 1 82 ? -3.434 -12.705 -5.260 1.00 89.31 82 THR A N 1
ATOM 663 C CA . THR A 1 82 ? -2.690 -13.429 -4.223 1.00 89.31 82 THR A CA 1
ATOM 664 C C . THR A 1 82 ? -1.253 -12.919 -4.140 1.00 89.31 82 THR A C 1
ATOM 666 O O . THR A 1 82 ? -0.746 -12.277 -5.063 1.00 89.31 82 THR A O 1
ATOM 669 N N . HIS A 1 83 ? -0.582 -13.217 -3.026 1.00 91.00 83 HIS A N 1
ATOM 670 C CA . HIS A 1 83 ? 0.847 -12.942 -2.852 1.00 91.00 83 HIS A CA 1
ATOM 671 C C . HIS A 1 83 ? 1.701 -13.577 -3.956 1.00 91.00 83 HIS A C 1
ATOM 673 O O . HIS A 1 83 ? 2.512 -12.891 -4.574 1.00 91.00 83 HIS A O 1
ATOM 679 N N . ASP A 1 84 ? 1.462 -14.853 -4.262 1.00 90.75 84 ASP A N 1
ATOM 680 C CA . ASP A 1 84 ? 2.226 -15.582 -5.279 1.00 90.75 84 ASP A CA 1
ATOM 681 C C . ASP A 1 84 ? 2.017 -14.999 -6.678 1.00 90.75 84 ASP A C 1
ATOM 683 O O . ASP A 1 84 ? 2.979 -14.809 -7.422 1.00 90.75 84 ASP A O 1
ATOM 687 N N . GLU A 1 85 ? 0.781 -14.623 -7.023 1.00 92.38 85 GLU A N 1
ATOM 688 C CA . GLU A 1 85 ? 0.495 -13.951 -8.294 1.00 92.38 85 GLU A CA 1
ATOM 689 C C . GLU A 1 85 ? 1.226 -12.601 -8.396 1.00 92.38 85 GLU A C 1
ATOM 691 O O . GLU A 1 85 ? 1.738 -12.260 -9.465 1.00 92.38 85 GLU A O 1
ATOM 696 N N . ARG A 1 86 ? 1.331 -11.837 -7.296 1.00 93.88 86 ARG A N 1
ATOM 697 C CA . ARG A 1 86 ? 2.116 -10.588 -7.273 1.00 93.88 86 ARG A CA 1
ATOM 698 C C . ARG A 1 86 ? 3.607 -10.849 -7.402 1.00 93.88 86 ARG A C 1
ATOM 700 O O . ARG A 1 86 ? 4.271 -10.134 -8.144 1.00 93.88 86 ARG A O 1
ATOM 707 N N . ARG A 1 87 ? 4.136 -11.876 -6.734 1.00 92.38 87 ARG A N 1
ATOM 708 C CA . ARG A 1 87 ? 5.547 -12.266 -6.848 1.00 92.38 87 ARG A CA 1
ATOM 709 C C . ARG A 1 87 ? 5.899 -12.642 -8.287 1.00 92.38 87 ARG A C 1
ATOM 711 O O . ARG A 1 87 ? 6.902 -12.164 -8.810 1.00 92.38 87 ARG A O 1
ATOM 718 N N . VAL A 1 88 ? 5.047 -13.429 -8.947 1.00 92.06 88 VAL A N 1
ATOM 719 C CA . VAL A 1 88 ? 5.193 -13.761 -10.374 1.00 92.06 88 VAL A CA 1
ATOM 720 C C . VAL A 1 88 ? 5.137 -12.500 -11.236 1.00 92.06 88 VAL A C 1
ATOM 722 O O . VAL A 1 88 ? 5.963 -12.342 -12.131 1.00 92.06 88 VAL A O 1
ATOM 725 N N . ALA A 1 89 ? 4.215 -11.576 -10.952 1.00 94.56 89 ALA A N 1
ATOM 726 C CA . ALA A 1 89 ? 4.103 -10.318 -11.685 1.00 94.56 89 ALA A CA 1
ATOM 727 C C . ALA A 1 89 ? 5.356 -9.433 -11.555 1.00 94.56 89 ALA A C 1
ATOM 729 O O . ALA A 1 89 ? 5.844 -8.920 -12.560 1.00 94.56 89 ALA A O 1
ATOM 730 N N . VAL A 1 90 ? 5.890 -9.277 -10.340 1.00 95.12 90 VAL A N 1
ATOM 731 C CA . VAL A 1 90 ? 7.128 -8.523 -10.080 1.00 95.12 90 VAL A CA 1
ATOM 732 C C . VAL A 1 90 ? 8.312 -9.181 -10.786 1.00 95.12 90 VAL A C 1
ATOM 734 O O . VAL A 1 90 ? 9.077 -8.496 -11.458 1.00 95.12 90 VAL A O 1
ATOM 737 N N . LYS A 1 91 ? 8.431 -10.512 -10.714 1.00 92.75 91 LYS A N 1
ATOM 738 C CA . LYS A 1 91 ? 9.495 -11.248 -11.403 1.00 92.75 91 LYS A CA 1
ATOM 739 C C . LYS A 1 91 ? 9.430 -11.060 -12.921 1.00 92.75 91 LYS A C 1
ATOM 741 O O . LYS A 1 91 ? 10.423 -10.655 -13.516 1.00 92.75 91 LYS A O 1
ATOM 746 N N . LYS A 1 92 ? 8.256 -11.273 -13.528 1.00 94.31 92 LYS A N 1
ATOM 747 C CA . LYS A 1 92 ? 8.052 -11.093 -14.974 1.00 94.31 92 LYS A CA 1
ATOM 748 C C . LYS A 1 92 ? 8.375 -9.663 -15.416 1.00 94.31 92 LYS A C 1
ATOM 750 O O . LYS A 1 92 ? 8.981 -9.471 -16.462 1.00 94.31 92 LYS A O 1
ATOM 755 N N . TYR A 1 93 ? 8.009 -8.662 -14.614 1.00 95.69 93 TYR A N 1
ATOM 756 C CA . TYR A 1 93 ? 8.340 -7.269 -14.908 1.00 95.69 93 TYR A CA 1
ATOM 757 C C . TYR A 1 93 ? 9.852 -7.045 -15.033 1.00 95.69 93 TYR A C 1
ATOM 759 O O . TYR A 1 93 ? 10.292 -6.427 -15.998 1.00 95.69 93 TYR A O 1
ATOM 767 N N . PHE A 1 94 ? 10.646 -7.567 -14.092 1.00 94.69 94 PHE A N 1
ATOM 768 C CA . PHE A 1 94 ? 12.101 -7.425 -14.148 1.00 94.69 94 PHE A CA 1
ATOM 769 C C . PHE A 1 94 ? 12.735 -8.268 -15.260 1.00 94.69 94 PHE A C 1
ATOM 771 O O . PHE A 1 94 ? 13.641 -7.776 -15.922 1.00 94.69 94 PHE A O 1
ATOM 778 N N . GLU A 1 95 ? 12.221 -9.466 -15.550 1.00 94.00 95 GLU A N 1
ATOM 779 C CA . GLU A 1 95 ? 12.664 -10.264 -16.706 1.00 94.00 95 GLU A CA 1
ATOM 780 C C . GLU A 1 95 ? 12.469 -9.511 -18.036 1.00 94.00 95 GLU A C 1
ATOM 782 O O . GLU A 1 95 ? 13.352 -9.520 -18.892 1.00 94.00 95 GLU A O 1
ATOM 787 N N . GLU A 1 96 ? 11.335 -8.828 -18.219 1.00 95.56 96 GLU A N 1
ATOM 788 C CA . GLU A 1 96 ? 11.082 -8.012 -19.414 1.00 95.56 96 GLU A CA 1
ATOM 789 C C . GLU A 1 96 ? 11.884 -6.703 -19.419 1.00 95.56 96 GLU A C 1
ATOM 791 O O . GLU A 1 96 ? 12.381 -6.284 -20.467 1.00 95.56 96 GLU A O 1
ATOM 796 N N . MET A 1 97 ? 12.083 -6.084 -18.252 1.00 95.25 97 MET A N 1
ATOM 797 C CA . MET A 1 97 ? 12.948 -4.912 -18.113 1.00 95.25 97 MET A CA 1
ATOM 798 C C . MET A 1 97 ? 14.390 -5.236 -18.524 1.00 95.25 97 MET A C 1
ATOM 800 O O . MET A 1 97 ? 14.998 -4.477 -19.277 1.00 95.25 97 MET A O 1
ATOM 804 N N . GLU A 1 98 ? 14.925 -6.384 -18.098 1.00 94.56 98 GLU A N 1
ATOM 805 C CA . GLU A 1 98 ? 16.261 -6.839 -18.497 1.00 94.56 98 GLU A CA 1
ATOM 806 C C . GLU A 1 98 ? 16.375 -7.019 -20.015 1.00 94.56 98 GLU A C 1
ATOM 808 O O . GLU A 1 98 ? 17.388 -6.633 -20.600 1.00 94.56 98 GLU A O 1
ATOM 813 N N . LYS A 1 99 ? 15.335 -7.548 -20.672 1.00 94.81 99 LYS A N 1
ATOM 814 C CA . LYS A 1 99 ? 15.309 -7.719 -22.134 1.00 94.81 99 LYS A CA 1
ATOM 815 C C . LYS A 1 99 ? 15.259 -6.388 -22.883 1.00 94.81 99 LYS A C 1
ATOM 817 O O . LYS A 1 99 ? 15.907 -6.257 -23.917 1.00 94.81 99 LYS A O 1
ATOM 822 N N . LYS A 1 100 ? 14.476 -5.419 -22.394 1.00 95.62 100 LYS A N 1
ATOM 823 C CA . LYS A 1 100 ? 14.186 -4.161 -23.111 1.00 95.62 100 LYS A CA 1
ATOM 824 C C . LYS A 1 100 ? 15.106 -2.992 -22.769 1.00 95.62 100 LYS A C 1
ATOM 826 O O . LYS A 1 100 ? 15.259 -2.097 -23.594 1.00 95.62 100 LYS A O 1
ATOM 831 N N . ALA A 1 101 ? 15.685 -2.971 -21.575 1.00 94.94 101 ALA A N 1
ATOM 832 C CA . ALA A 1 101 ? 16.560 -1.895 -21.106 1.00 94.94 101 ALA A CA 1
ATOM 833 C C . ALA A 1 101 ? 17.957 -2.393 -20.698 1.00 94.94 101 ALA A C 1
ATOM 835 O O . ALA A 1 101 ? 18.860 -1.595 -20.463 1.00 94.94 101 ALA A O 1
ATOM 836 N N . GLY A 1 102 ? 18.162 -3.712 -20.650 1.00 93.62 102 GLY A N 1
ATOM 837 C CA . GLY A 1 102 ? 19.417 -4.321 -20.234 1.00 93.62 102 GLY A CA 1
ATOM 838 C C . GLY A 1 102 ? 19.483 -4.587 -18.730 1.00 93.62 102 GLY A C 1
ATOM 839 O O . GLY A 1 102 ? 18.810 -3.962 -17.907 1.00 93.62 102 GLY A O 1
ATOM 840 N N . ARG A 1 103 ? 20.352 -5.534 -18.362 1.00 91.44 103 ARG A N 1
ATOM 841 C CA . ARG A 1 103 ? 20.504 -6.006 -16.978 1.00 91.44 103 ARG A CA 1
ATOM 842 C C . ARG A 1 103 ? 20.914 -4.910 -15.996 1.00 91.44 103 ARG A C 1
ATOM 844 O O . ARG A 1 103 ? 20.395 -4.869 -14.887 1.00 91.44 103 ARG A O 1
ATOM 851 N N . ALA A 1 104 ? 21.828 -4.027 -16.398 1.00 91.81 104 ALA A N 1
ATOM 852 C CA . ALA A 1 104 ? 22.295 -2.936 -15.543 1.00 91.81 104 ALA A CA 1
ATOM 853 C C . ALA A 1 104 ? 21.138 -2.003 -15.145 1.00 91.81 104 ALA A C 1
ATOM 855 O O . ALA A 1 104 ? 20.948 -1.733 -13.965 1.00 91.81 104 ALA A O 1
ATOM 856 N N . THR A 1 105 ? 20.305 -1.602 -16.108 1.00 93.69 105 THR A N 1
ATOM 857 C CA . THR A 1 105 ? 19.150 -0.731 -15.861 1.00 93.69 105 THR A CA 1
ATOM 858 C C . THR A 1 105 ? 18.088 -1.399 -14.993 1.00 93.69 105 THR A C 1
ATOM 860 O O . THR A 1 105 ? 17.586 -0.776 -14.060 1.00 93.69 105 THR A O 1
ATOM 863 N N . ALA A 1 106 ? 17.768 -2.671 -15.248 1.00 94.50 106 ALA A N 1
ATOM 864 C CA . ALA A 1 106 ? 16.832 -3.418 -14.408 1.00 94.50 106 ALA A CA 1
ATOM 865 C C . ALA A 1 106 ? 17.321 -3.517 -12.951 1.00 94.50 106 ALA A C 1
ATOM 867 O O . ALA A 1 106 ? 16.539 -3.331 -12.019 1.00 94.50 106 ALA A O 1
ATOM 868 N N . TYR A 1 107 ? 18.622 -3.753 -12.760 1.00 92.12 107 TYR A N 1
ATOM 869 C CA . TYR A 1 107 ? 19.246 -3.821 -11.442 1.00 92.12 107 TYR A CA 1
ATOM 870 C C . TYR A 1 107 ? 19.250 -2.468 -10.716 1.00 92.12 107 TYR A C 1
ATOM 872 O O . TYR A 1 107 ? 18.930 -2.416 -9.532 1.00 92.12 107 TYR A O 1
ATOM 880 N N . GLU A 1 108 ? 19.552 -1.370 -11.412 1.00 94.19 108 GLU A N 1
ATOM 881 C CA . GLU A 1 108 ? 19.481 -0.017 -10.843 1.00 94.19 108 GLU A CA 1
ATOM 882 C C . GLU A 1 108 ? 18.069 0.327 -10.360 1.00 94.19 108 GLU A C 1
ATOM 884 O O . GLU A 1 108 ? 17.908 0.720 -9.208 1.00 94.19 108 GLU A O 1
ATOM 889 N N . ILE A 1 109 ? 17.043 0.099 -11.193 1.00 95.38 109 ILE A N 1
ATOM 890 C CA . ILE A 1 109 ? 15.636 0.318 -10.809 1.00 95.38 109 ILE A CA 1
ATOM 891 C C . ILE A 1 109 ? 15.299 -0.480 -9.546 1.00 95.38 109 ILE A C 1
ATOM 893 O O . ILE A 1 109 ? 14.609 0.002 -8.651 1.00 95.38 109 ILE A O 1
ATOM 897 N N . MET A 1 110 ? 15.774 -1.720 -9.466 1.00 94.00 110 MET A N 1
ATOM 898 C CA . MET A 1 110 ? 15.513 -2.575 -8.319 1.00 94.00 110 MET A CA 1
ATOM 899 C C . MET A 1 110 ? 16.176 -2.059 -7.034 1.00 94.00 110 MET A C 1
ATOM 901 O O . MET A 1 110 ? 15.536 -2.096 -5.985 1.00 94.00 110 MET A O 1
ATOM 905 N N . LEU A 1 111 ? 17.422 -1.579 -7.099 1.00 93.44 111 LEU A N 1
ATOM 906 C CA . LEU A 1 111 ? 18.093 -0.963 -5.949 1.00 93.44 111 LEU A CA 1
ATOM 907 C C . LEU A 1 111 ? 17.373 0.313 -5.502 1.00 93.44 111 LEU A C 1
ATOM 909 O O . LEU A 1 111 ? 17.114 0.481 -4.314 1.00 93.44 111 LEU A O 1
ATOM 913 N N . GLU A 1 112 ? 16.968 1.162 -6.450 1.00 94.44 112 GLU A N 1
ATOM 914 C CA . GLU A 1 112 ? 16.179 2.368 -6.171 1.00 94.44 112 GLU A CA 1
ATOM 915 C C . GLU A 1 112 ? 14.850 2.014 -5.474 1.00 94.44 112 GLU A C 1
ATOM 917 O O . GLU A 1 112 ? 14.461 2.646 -4.490 1.00 94.44 112 GLU A O 1
ATOM 922 N N . MET A 1 113 ? 14.172 0.952 -5.927 1.00 95.56 113 MET A N 1
ATOM 923 C CA . MET A 1 113 ? 12.968 0.432 -5.271 1.00 95.56 113 MET A CA 1
ATOM 924 C C . MET A 1 113 ? 13.245 -0.115 -3.867 1.00 95.56 113 MET A C 1
ATOM 926 O O . MET A 1 113 ? 12.427 0.082 -2.969 1.00 95.56 113 MET A O 1
ATOM 930 N N . GLN A 1 114 ? 14.360 -0.817 -3.666 1.00 94.88 114 GLN A N 1
ATOM 931 C CA . GLN A 1 114 ? 14.738 -1.355 -2.362 1.00 94.88 114 GLN A CA 1
ATOM 932 C C . GLN A 1 114 ? 14.992 -0.231 -1.353 1.00 94.88 114 GLN A C 1
ATOM 934 O O . GLN A 1 114 ? 14.451 -0.273 -0.245 1.00 94.88 114 GLN A O 1
ATOM 939 N N . ASP A 1 115 ? 15.760 0.783 -1.745 1.00 93.81 115 ASP A N 1
ATOM 940 C CA . ASP A 1 115 ? 16.045 1.954 -0.915 1.00 93.81 115 ASP A CA 1
ATOM 941 C C . ASP A 1 115 ? 14.758 2.708 -0.557 1.00 93.81 115 ASP A C 1
ATOM 943 O O . ASP A 1 115 ? 14.547 3.082 0.604 1.00 93.81 115 ASP A O 1
ATOM 947 N N . GLU A 1 116 ? 13.852 2.875 -1.525 1.00 94.88 116 GLU A N 1
ATOM 948 C CA . GLU A 1 116 ? 12.561 3.512 -1.277 1.00 94.88 116 GLU A CA 1
ATOM 949 C C . GLU A 1 116 ? 11.686 2.681 -0.333 1.00 94.88 116 GLU A C 1
ATOM 951 O O . GLU A 1 116 ? 11.090 3.224 0.601 1.00 94.88 116 GLU A O 1
ATOM 956 N N . TRP A 1 117 ? 11.629 1.360 -0.516 1.00 95.75 117 TRP A N 1
ATOM 957 C CA . TRP A 1 117 ? 10.894 0.492 0.397 1.00 95.75 117 TRP A CA 1
ATOM 958 C C . TRP A 1 117 ? 11.426 0.596 1.826 1.00 95.75 117 TRP A C 1
ATOM 960 O O . TRP A 1 117 ? 10.633 0.727 2.757 1.00 95.75 117 TRP A O 1
ATOM 970 N N . LEU A 1 118 ? 12.748 0.559 2.017 1.00 94.81 118 LEU A N 1
ATOM 971 C CA . LEU A 1 118 ? 13.359 0.688 3.341 1.00 94.81 118 LEU A CA 1
ATOM 972 C C . LEU A 1 118 ? 12.968 2.013 4.001 1.00 94.81 118 LEU A C 1
ATOM 974 O O . LEU A 1 118 ? 12.618 2.035 5.183 1.00 94.81 118 LEU A O 1
ATOM 978 N N . PHE A 1 119 ? 12.949 3.102 3.231 1.00 95.56 119 PHE A N 1
ATOM 979 C CA . PHE A 1 119 ? 12.488 4.401 3.708 1.00 95.56 119 PHE A CA 1
ATOM 980 C C . PHE A 1 119 ? 11.004 4.383 4.112 1.00 95.56 119 PHE A C 1
ATOM 982 O O . PHE A 1 119 ? 10.657 4.816 5.214 1.00 95.56 119 PHE A O 1
ATOM 989 N N . ILE A 1 120 ? 10.119 3.861 3.259 1.00 95.75 120 ILE A N 1
ATOM 990 C CA . ILE A 1 120 ? 8.675 3.794 3.531 1.00 95.75 120 ILE A CA 1
ATOM 991 C C . ILE A 1 120 ? 8.386 2.891 4.732 1.00 95.75 120 ILE A C 1
ATOM 993 O O . ILE A 1 120 ? 7.606 3.270 5.610 1.00 95.75 120 ILE A O 1
ATOM 997 N N . ALA A 1 121 ? 9.014 1.719 4.797 1.00 94.31 121 ALA A N 1
ATOM 998 C CA . ALA A 1 121 ? 8.810 0.738 5.853 1.00 94.31 121 ALA A CA 1
ATOM 999 C C . ALA A 1 121 ? 9.271 1.254 7.223 1.00 94.31 121 ALA A C 1
ATOM 1001 O O . ALA A 1 121 ? 8.580 1.010 8.212 1.00 94.31 121 ALA A O 1
ATOM 1002 N N . ASP A 1 122 ? 10.383 1.998 7.275 1.00 95.44 122 ASP A N 1
ATOM 1003 C CA . ASP A 1 122 ? 10.892 2.635 8.496 1.00 95.44 122 ASP A CA 1
ATOM 1004 C C . ASP A 1 122 ? 9.997 3.791 8.971 1.00 95.44 122 ASP A C 1
ATOM 1006 O O . ASP A 1 122 ? 9.736 3.952 10.165 1.00 95.44 122 ASP A O 1
ATOM 1010 N N . LYS A 1 123 ? 9.506 4.622 8.041 1.00 96.69 123 LYS A N 1
ATOM 1011 C CA . LYS A 1 123 ? 8.781 5.854 8.389 1.00 96.69 123 LYS A CA 1
ATOM 1012 C C . LYS A 1 123 ? 7.275 5.674 8.552 1.00 96.69 123 LYS A C 1
ATOM 1014 O O . LYS A 1 123 ? 6.643 6.504 9.215 1.00 96.69 123 LYS A O 1
ATOM 1019 N N . THR A 1 124 ? 6.680 4.644 7.962 1.00 96.56 124 THR A N 1
ATOM 1020 C CA . THR A 1 124 ? 5.231 4.416 8.021 1.00 96.56 124 THR A CA 1
ATOM 1021 C C . THR A 1 124 ? 4.842 3.741 9.329 1.00 96.56 124 THR A C 1
ATOM 1023 O O . THR A 1 124 ? 5.410 2.725 9.722 1.00 96.56 124 THR A O 1
ATOM 1026 N N . LYS A 1 125 ? 3.839 4.294 10.017 1.00 95.94 125 LYS A N 1
ATOM 1027 C CA . LYS A 1 125 ? 3.343 3.752 11.284 1.00 95.94 125 LYS A CA 1
ATOM 1028 C C . LYS A 1 125 ? 2.840 2.326 11.107 1.00 95.94 125 LYS A C 1
ATOM 1030 O O . LYS A 1 125 ? 2.071 2.028 10.197 1.00 95.94 125 LYS A O 1
ATOM 1035 N N . ASP A 1 126 ? 3.203 1.482 12.064 1.00 93.50 126 ASP A N 1
ATOM 1036 C CA . ASP A 1 126 ? 2.752 0.102 12.101 1.00 93.50 126 ASP A CA 1
ATOM 1037 C C . ASP A 1 126 ? 1.218 -0.015 12.225 1.00 93.50 126 ASP A C 1
ATOM 1039 O O . ASP A 1 126 ? 0.540 0.724 12.952 1.00 93.50 126 ASP A O 1
ATOM 1043 N N . MET A 1 127 ? 0.680 -0.993 11.500 1.00 95.81 127 MET A N 1
ATOM 1044 C CA . MET A 1 127 ? -0.742 -1.325 11.453 1.00 95.81 127 MET A CA 1
ATOM 1045 C C . MET A 1 127 ? -1.014 -2.757 11.936 1.00 95.81 127 MET A C 1
ATOM 1047 O O . MET A 1 127 ? -2.053 -3.338 11.606 1.00 95.81 127 MET A O 1
ATOM 1051 N N . SER A 1 128 ? -0.120 -3.344 12.743 1.00 92.62 128 SER A N 1
ATOM 1052 C CA . SER A 1 128 ? -0.331 -4.664 13.360 1.00 92.62 128 SER A CA 1
ATOM 1053 C C . SER A 1 128 ? -1.605 -4.719 14.212 1.00 92.62 128 SER A C 1
ATOM 1055 O O . SER A 1 128 ? -2.247 -5.766 14.284 1.00 92.62 128 SER A O 1
ATOM 1057 N N . TRP A 1 129 ? -2.037 -3.574 14.758 1.00 93.75 129 TRP A N 1
ATOM 1058 C CA . TRP A 1 129 ? -3.273 -3.424 15.531 1.00 93.75 129 TRP A CA 1
ATOM 1059 C C . TRP A 1 129 ? -4.552 -3.728 14.733 1.00 93.75 129 TRP A C 1
ATOM 1061 O O . TRP A 1 129 ? -5.580 -4.015 15.343 1.00 93.75 129 TRP A O 1
ATOM 1071 N N . LEU A 1 130 ? -4.525 -3.672 13.394 1.00 95.12 130 LEU A N 1
ATOM 1072 C CA . LEU A 1 130 ? -5.678 -3.996 12.552 1.00 95.12 130 LEU A CA 1
ATOM 1073 C C . LEU A 1 130 ? -5.834 -5.529 12.464 1.00 95.12 130 LEU A C 1
ATOM 1075 O O . LEU A 1 130 ? -4.993 -6.185 11.839 1.00 95.12 130 LEU A O 1
ATOM 1079 N N . PRO A 1 131 ? -6.889 -6.140 13.037 1.00 93.12 131 PRO A N 1
ATOM 1080 C CA . PRO A 1 131 ? -7.033 -7.595 13.076 1.00 93.12 131 PRO A CA 1
ATOM 1081 C C . PRO A 1 131 ? -7.499 -8.179 11.733 1.00 93.12 131 PRO A C 1
ATOM 1083 O O . PRO A 1 131 ? -8.150 -7.508 10.933 1.00 93.12 131 PRO A O 1
ATOM 1086 N N . ARG A 1 132 ? -7.275 -9.484 11.522 1.00 93.19 132 ARG A N 1
ATOM 1087 C CA . ARG A 1 132 ? -7.833 -10.265 10.394 1.00 93.19 132 ARG A CA 1
ATOM 1088 C C . ARG A 1 132 ? -9.301 -10.664 10.634 1.00 93.19 132 ARG A C 1
ATOM 1090 O O . ARG A 1 132 ? -9.682 -11.813 10.449 1.00 93.19 132 ARG A O 1
ATOM 1097 N N . LYS A 1 133 ? -10.131 -9.722 11.089 1.00 93.81 133 LYS A N 1
ATOM 1098 C CA . LYS A 1 133 ? -11.563 -9.937 11.350 1.00 93.81 133 LYS A CA 1
ATOM 1099 C C . LYS A 1 133 ? -12.393 -9.262 10.266 1.00 93.81 133 LYS A C 1
ATOM 1101 O O . LYS A 1 133 ? -12.330 -8.043 10.136 1.00 93.81 133 LYS A O 1
ATOM 1106 N N . GLU A 1 134 ? -13.210 -10.029 9.546 1.00 94.38 134 GLU A N 1
ATOM 1107 C CA . GLU A 1 134 ? -13.962 -9.554 8.374 1.00 94.38 134 GLU A CA 1
ATOM 1108 C C . GLU A 1 134 ? -14.727 -8.251 8.626 1.00 94.38 134 GLU A C 1
ATOM 1110 O O . GLU A 1 134 ? -14.517 -7.264 7.925 1.00 94.38 134 GLU A O 1
ATOM 1115 N N . SER A 1 135 ? -15.538 -8.201 9.686 1.00 93.62 135 SER A N 1
ATOM 1116 C CA . SER A 1 135 ? -16.329 -7.012 10.026 1.00 93.62 135 SER A CA 1
ATOM 1117 C C . SER A 1 135 ? -15.473 -5.759 10.253 1.00 93.62 135 SER A C 1
ATOM 1119 O O . SER A 1 135 ? -15.914 -4.645 9.983 1.00 93.62 135 SER A O 1
ATOM 1121 N N . VAL A 1 136 ? -14.260 -5.932 10.789 1.00 94.56 136 VAL A N 1
ATOM 1122 C CA . VAL A 1 136 ? -13.321 -4.836 11.062 1.00 94.56 136 VAL A CA 1
ATOM 1123 C C . VAL A 1 136 ? -12.639 -4.401 9.772 1.00 94.56 136 VAL A C 1
ATOM 1125 O O . VAL A 1 136 ? -12.590 -3.212 9.481 1.00 94.56 136 VAL A O 1
ATOM 1128 N N . VAL A 1 137 ? -12.151 -5.357 8.985 1.00 96.25 137 VAL A N 1
ATOM 1129 C CA . VAL A 1 137 ? -11.435 -5.098 7.734 1.00 96.25 137 VAL A CA 1
ATOM 1130 C C . VAL A 1 137 ? -12.360 -4.464 6.691 1.00 96.25 137 VAL A C 1
ATOM 1132 O O . VAL A 1 137 ? -11.969 -3.496 6.048 1.00 96.25 137 VAL A O 1
ATOM 1135 N N . CYS A 1 138 ? -13.606 -4.932 6.558 1.00 95.19 138 CYS A N 1
ATOM 1136 C CA . CYS A 1 138 ? -14.604 -4.300 5.689 1.00 95.19 138 CYS A CA 1
ATOM 1137 C C . CYS A 1 138 ? -14.889 -2.855 6.114 1.00 95.19 138 CYS A C 1
ATOM 1139 O O . CYS A 1 138 ? -14.847 -1.955 5.282 1.00 95.19 138 CYS A O 1
ATOM 1141 N N . TRP A 1 139 ? -15.082 -2.611 7.414 1.00 96.00 139 TRP A N 1
ATOM 1142 C CA . TRP A 1 139 ? -15.265 -1.250 7.921 1.00 96.00 139 TRP A CA 1
ATOM 1143 C C . TRP A 1 139 ? -14.051 -0.351 7.648 1.00 96.00 139 TRP A C 1
ATOM 1145 O O . TRP A 1 139 ? -14.228 0.796 7.242 1.00 96.00 139 TRP A O 1
ATOM 1155 N N . ALA A 1 140 ? -12.835 -0.851 7.872 1.00 96.69 140 ALA A N 1
ATOM 1156 C CA . ALA A 1 140 ? -11.613 -0.090 7.645 1.00 96.69 140 ALA A CA 1
ATOM 1157 C C . ALA A 1 140 ? -11.417 0.223 6.151 1.00 96.69 140 ALA A C 1
ATOM 1159 O O . ALA A 1 140 ? -11.046 1.343 5.812 1.00 96.69 140 ALA A O 1
ATOM 1160 N N . TRP A 1 141 ? -11.746 -0.717 5.259 1.00 95.69 141 TRP A N 1
ATOM 1161 C CA . TRP A 1 141 ? -11.746 -0.494 3.811 1.00 95.69 141 TRP A CA 1
ATOM 1162 C C . TRP A 1 141 ? -12.715 0.623 3.405 1.00 95.69 141 TRP A C 1
ATOM 1164 O O . TRP A 1 141 ? -12.328 1.568 2.719 1.00 95.69 141 TRP A O 1
ATOM 1174 N N . ASP A 1 142 ? -13.954 0.578 3.898 1.00 93.94 142 ASP A N 1
ATOM 1175 C CA . ASP A 1 142 ? -14.951 1.620 3.627 1.00 93.94 142 ASP A CA 1
ATOM 1176 C C . ASP A 1 142 ? -14.564 2.975 4.229 1.00 93.94 142 ASP A C 1
ATOM 1178 O O . ASP A 1 142 ? -14.931 4.022 3.694 1.00 93.94 142 ASP A O 1
ATOM 1182 N N . TYR A 1 143 ? -13.839 2.969 5.350 1.00 94.81 143 TYR A N 1
ATOM 1183 C CA . TYR A 1 143 ? -13.308 4.180 5.963 1.00 94.81 143 TYR A CA 1
ATOM 1184 C C . TYR A 1 143 ? -12.259 4.827 5.057 1.00 94.81 143 TYR A C 1
ATOM 1186 O O . TYR A 1 143 ? -12.395 6.004 4.727 1.00 94.81 143 TYR A O 1
ATOM 1194 N N . ILE A 1 144 ? -11.243 4.074 4.616 1.00 94.25 144 ILE A N 1
ATOM 1195 C CA . ILE A 1 144 ? -10.152 4.650 3.817 1.00 94.25 144 ILE A CA 1
ATOM 1196 C C . ILE A 1 144 ? -10.618 5.113 2.434 1.00 94.25 144 ILE A C 1
ATOM 1198 O O . ILE A 1 144 ? -10.137 6.133 1.954 1.00 94.25 144 ILE A O 1
ATOM 1202 N N . ARG A 1 145 ? -11.614 4.449 1.830 1.00 91.69 145 ARG A N 1
ATOM 1203 C CA . ARG A 1 145 ? -12.192 4.858 0.534 1.00 91.69 145 ARG A CA 1
ATOM 1204 C C . ARG A 1 145 ? -12.835 6.245 0.559 1.00 91.69 145 ARG A C 1
ATOM 1206 O O . ARG A 1 145 ? -12.998 6.859 -0.490 1.00 91.69 145 ARG A O 1
ATOM 1213 N N . LYS A 1 146 ? -13.217 6.729 1.743 1.00 91.38 146 LYS A N 1
ATOM 1214 C CA . LYS A 1 146 ? -13.799 8.065 1.943 1.00 91.38 146 LYS A CA 1
ATOM 1215 C C . LYS A 1 146 ? -12.745 9.145 2.173 1.00 91.38 146 LYS A C 1
ATOM 1217 O O . LYS A 1 146 ? -13.088 10.323 2.171 1.00 91.38 146 LYS A O 1
ATOM 1222 N N . LEU A 1 147 ? -11.487 8.769 2.406 1.00 90.94 147 LEU A N 1
ATOM 1223 C CA . LEU A 1 147 ? -10.406 9.726 2.605 1.00 90.94 147 LEU A CA 1
ATOM 1224 C C . LEU A 1 147 ? -9.981 10.295 1.252 1.00 90.94 147 LEU A C 1
ATOM 1226 O O . LEU A 1 147 ? -9.705 9.547 0.313 1.00 90.94 147 LEU A O 1
ATOM 1230 N N . SER A 1 148 ? -9.895 11.622 1.165 1.00 85.94 148 SER A N 1
ATOM 1231 C CA . SER A 1 148 ? -9.593 12.330 -0.084 1.00 85.94 148 SER A CA 1
ATOM 1232 C C . SER A 1 148 ? -8.271 11.886 -0.717 1.00 85.94 148 SER A C 1
ATOM 1234 O O . SER A 1 148 ? -8.188 11.763 -1.935 1.00 85.94 148 SER A O 1
ATOM 1236 N N . CYS A 1 149 ? -7.266 11.568 0.104 1.00 83.75 149 CYS A N 1
ATOM 1237 C CA . CYS A 1 149 ? -5.950 11.109 -0.342 1.00 83.75 149 CYS A CA 1
ATOM 1238 C C . CYS A 1 149 ? -5.956 9.753 -1.055 1.00 83.75 149 CYS A C 1
ATOM 1240 O O . CYS A 1 149 ? -5.039 9.461 -1.813 1.00 83.75 149 CYS A O 1
ATOM 1242 N N . PHE A 1 150 ? -6.968 8.918 -0.811 1.00 85.56 150 PHE A N 1
ATOM 1243 C CA . PHE A 1 150 ? -7.101 7.609 -1.453 1.00 85.56 150 PHE A CA 1
ATOM 1244 C C . PHE A 1 150 ? -8.225 7.586 -2.482 1.00 85.56 150 PHE A C 1
ATOM 1246 O O . PHE A 1 150 ? -8.196 6.768 -3.405 1.00 85.56 150 PHE A O 1
ATOM 1253 N N . SER A 1 151 ? -9.193 8.496 -2.352 1.00 72.00 151 SER A N 1
ATOM 1254 C CA . SER A 1 151 ? -10.268 8.658 -3.319 1.00 72.00 151 SER A CA 1
ATOM 1255 C C . SER A 1 151 ? -9.695 9.004 -4.701 1.00 72.00 151 SER A C 1
ATOM 1257 O O . SER A 1 151 ? -8.835 9.870 -4.836 1.00 72.00 151 SER A O 1
ATOM 1259 N N . ASN A 1 152 ? -10.168 8.307 -5.734 1.00 73.94 152 ASN A N 1
ATOM 1260 C CA . ASN A 1 152 ? -9.886 8.541 -7.160 1.00 73.94 152 ASN A CA 1
ATOM 1261 C C . ASN A 1 152 ? -8.480 8.212 -7.695 1.00 73.94 152 ASN A C 1
ATOM 1263 O O . ASN A 1 152 ? -8.317 8.208 -8.913 1.00 73.94 152 ASN A O 1
ATOM 1267 N N . LYS A 1 153 ? -7.475 7.952 -6.849 1.00 77.25 153 LYS A N 1
ATOM 1268 C CA . LYS A 1 153 ? -6.109 7.620 -7.316 1.00 77.25 153 LYS A CA 1
ATOM 1269 C C . LYS A 1 153 ? -5.487 6.407 -6.626 1.00 77.25 153 LYS A C 1
ATOM 1271 O O . LYS A 1 153 ? -4.799 5.632 -7.278 1.00 77.25 153 LYS A O 1
ATOM 1276 N N . GLY A 1 154 ? -5.783 6.215 -5.339 1.00 82.19 154 GLY A N 1
ATOM 1277 C CA . GLY A 1 154 ? -5.305 5.092 -4.529 1.00 82.19 154 GLY A CA 1
ATOM 1278 C C . GLY A 1 154 ? -5.763 3.730 -5.032 1.00 82.19 154 GLY A C 1
ATOM 1279 O O . GLY A 1 154 ? -6.827 3.614 -5.654 1.00 82.19 154 GLY A O 1
ATOM 1280 N N . ILE A 1 155 ? -5.045 2.682 -4.624 1.00 89.31 155 ILE A N 1
ATOM 1281 C CA . ILE A 1 155 ? -5.473 1.280 -4.770 1.00 89.31 155 ILE A CA 1
ATOM 1282 C C . ILE A 1 155 ? -6.953 1.061 -4.395 1.00 89.31 155 ILE A C 1
ATOM 1284 O O . ILE A 1 155 ? -7.670 0.297 -5.040 1.00 89.31 155 ILE A O 1
ATOM 1288 N N . SER A 1 156 ? -7.454 1.803 -3.403 1.00 86.44 156 SER A N 1
ATOM 1289 C CA . SER A 1 156 ? -8.840 1.730 -2.923 1.00 86.44 156 SER A CA 1
ATOM 1290 C C . SER A 1 156 ? -9.921 2.114 -3.951 1.00 86.44 156 SER A C 1
ATOM 1292 O O . SER A 1 156 ? -11.105 1.849 -3.726 1.00 86.44 156 SER A O 1
ATOM 1294 N N . SER A 1 157 ? -9.532 2.738 -5.068 1.00 86.12 157 SER A N 1
ATOM 1295 C CA . SER A 1 157 ? -10.452 3.187 -6.118 1.00 86.12 157 SER A CA 1
ATOM 1296 C C . SER A 1 157 ? -10.705 2.140 -7.210 1.00 86.12 157 SER A C 1
ATOM 1298 O O . SER A 1 157 ? -11.783 2.147 -7.800 1.00 86.12 157 SER A O 1
ATOM 1300 N N . TRP A 1 158 ? -9.768 1.217 -7.444 1.00 88.06 158 TRP A N 1
ATOM 1301 C CA . TRP A 1 158 ? -9.838 0.255 -8.554 1.00 88.06 158 TRP A CA 1
ATOM 1302 C C . TRP A 1 158 ? -9.620 -1.204 -8.136 1.00 88.06 158 TRP A C 1
ATOM 1304 O O . TRP A 1 158 ? -10.113 -2.110 -8.809 1.00 88.06 158 TRP A O 1
ATOM 1314 N N . PHE A 1 159 ? -8.908 -1.466 -7.038 1.00 89.56 159 PHE A N 1
ATOM 1315 C CA . PHE A 1 159 ? -8.608 -2.828 -6.606 1.00 89.56 159 PHE A CA 1
ATOM 1316 C C . PHE A 1 159 ? -9.784 -3.461 -5.857 1.00 89.56 159 PHE A C 1
ATOM 1318 O O . PHE A 1 159 ? -10.396 -2.842 -4.983 1.00 89.56 159 PHE A O 1
ATOM 1325 N N . GLN A 1 160 ? -10.071 -4.726 -6.167 1.00 87.62 160 GLN A N 1
ATOM 1326 C CA . GLN A 1 160 ? -11.140 -5.501 -5.537 1.00 87.62 160 GLN A CA 1
ATOM 1327 C C . GLN A 1 160 ? -10.549 -6.706 -4.789 1.00 87.62 160 GLN A C 1
ATOM 1329 O O . GLN A 1 160 ? -10.353 -7.765 -5.387 1.00 87.62 160 GLN A O 1
ATOM 1334 N N . PRO A 1 161 ? -10.247 -6.569 -3.485 1.00 89.88 161 PRO A N 1
ATOM 1335 C CA . PRO A 1 161 ? -9.677 -7.663 -2.707 1.00 89.88 161 PRO A CA 1
ATOM 1336 C C . PRO A 1 161 ? -10.676 -8.818 -2.546 1.00 89.88 161 PRO A C 1
ATOM 1338 O O . PRO A 1 161 ? -11.817 -8.605 -2.130 1.00 89.88 161 PRO A O 1
ATOM 1341 N N . ARG A 1 162 ? -10.231 -10.052 -2.827 1.00 88.44 162 ARG A N 1
ATOM 1342 C CA . ARG A 1 162 ? -11.096 -11.251 -2.880 1.00 88.44 162 ARG A CA 1
ATOM 1343 C C . ARG A 1 162 ? -11.487 -11.824 -1.520 1.00 88.44 162 ARG A C 1
ATOM 1345 O O . ARG A 1 162 ? -12.506 -12.494 -1.409 1.00 88.44 162 ARG A O 1
ATOM 1352 N N . ASN A 1 163 ? -10.665 -11.616 -0.494 1.00 91.06 163 ASN A N 1
ATOM 1353 C CA . ASN A 1 163 ? -10.878 -12.183 0.837 1.00 91.06 163 ASN A CA 1
ATOM 1354 C C . ASN A 1 163 ? -10.404 -11.223 1.941 1.00 91.06 163 ASN A C 1
ATOM 1356 O O . ASN A 1 163 ? -9.860 -10.150 1.671 1.00 91.06 163 ASN A O 1
ATOM 1360 N N . VAL A 1 164 ? -10.633 -11.599 3.202 1.00 94.06 164 VAL A N 1
ATOM 1361 C CA . VAL A 1 164 ? -10.311 -10.774 4.380 1.00 94.06 164 VAL A CA 1
ATOM 1362 C C . VAL A 1 164 ? -8.814 -10.485 4.494 1.00 94.06 164 VAL A C 1
ATOM 1364 O O . VAL A 1 164 ? -8.438 -9.357 4.810 1.00 94.06 164 VAL A O 1
ATOM 1367 N N . THR A 1 165 ? -7.963 -11.478 4.226 1.00 92.38 165 THR A N 1
ATOM 1368 C CA . THR A 1 165 ? -6.502 -11.327 4.272 1.00 92.38 165 THR A CA 1
ATOM 1369 C C . THR A 1 165 ? -6.036 -10.327 3.217 1.00 92.38 165 THR A C 1
ATOM 1371 O O . THR A 1 165 ? -5.354 -9.360 3.548 1.00 92.38 165 THR A O 1
ATOM 1374 N N . GLU A 1 166 ? -6.502 -10.495 1.980 1.00 92.94 166 GLU A N 1
ATOM 1375 C CA . GLU A 1 166 ? -6.244 -9.590 0.859 1.00 92.94 166 GLU A CA 1
ATOM 1376 C C . GLU A 1 166 ? -6.712 -8.166 1.143 1.00 92.94 166 GLU A C 1
ATOM 1378 O O . GLU A 1 166 ? -5.972 -7.207 0.949 1.00 92.94 166 GLU A O 1
ATOM 1383 N N . LYS A 1 167 ? -7.929 -8.012 1.671 1.00 94.88 167 LYS A N 1
ATOM 1384 C CA . LYS A 1 167 ? -8.490 -6.696 1.988 1.00 94.88 167 LYS A CA 1
ATOM 1385 C C . LYS A 1 167 ? -7.688 -6.003 3.084 1.00 94.88 167 LYS A C 1
ATOM 1387 O O . LYS A 1 167 ? -7.436 -4.808 2.988 1.00 94.88 167 LYS A O 1
ATOM 1392 N N . ARG A 1 168 ? -7.239 -6.745 4.100 1.00 95.75 168 ARG A N 1
ATOM 1393 C CA . ARG A 1 168 ? -6.356 -6.206 5.140 1.00 95.75 168 ARG A CA 1
ATOM 1394 C C . ARG A 1 168 ? -5.027 -5.738 4.548 1.00 95.75 168 ARG A C 1
ATOM 1396 O O . ARG A 1 168 ? -4.581 -4.646 4.885 1.00 95.75 168 ARG A O 1
ATOM 1403 N N . MET A 1 169 ? -4.414 -6.537 3.677 1.00 94.81 169 MET A N 1
ATOM 1404 C CA . MET A 1 169 ? -3.156 -6.163 3.028 1.00 94.81 169 MET A CA 1
ATOM 1405 C C . MET A 1 169 ? -3.323 -4.965 2.096 1.00 94.81 169 MET A C 1
ATOM 1407 O O . MET A 1 169 ? -2.503 -4.059 2.150 1.00 94.81 169 MET A O 1
ATOM 1411 N N . ALA A 1 170 ? -4.419 -4.887 1.342 1.00 95.00 170 ALA A N 1
ATOM 1412 C CA . ALA A 1 170 ? -4.730 -3.739 0.495 1.00 95.00 170 ALA A CA 1
ATOM 1413 C C . ALA A 1 170 ? -4.905 -2.437 1.298 1.00 95.00 170 ALA A C 1
ATOM 1415 O O . ALA A 1 170 ? -4.500 -1.377 0.830 1.00 95.00 170 ALA A O 1
ATOM 1416 N N . ILE A 1 171 ? -5.473 -2.498 2.513 1.00 96.25 171 ILE A N 1
ATOM 1417 C CA . ILE A 1 171 ? -5.538 -1.335 3.418 1.00 96.25 171 ILE A CA 1
ATOM 1418 C C . ILE A 1 171 ? -4.132 -0.861 3.777 1.00 96.25 171 ILE A C 1
ATOM 1420 O O . ILE A 1 171 ? -3.862 0.329 3.680 1.00 96.25 171 ILE A O 1
ATOM 1424 N N . ILE A 1 172 ? -3.251 -1.776 4.191 1.00 96.06 172 ILE A N 1
ATOM 1425 C CA . ILE A 1 172 ? -1.870 -1.443 4.572 1.00 96.06 172 ILE A CA 1
ATOM 1426 C C . ILE A 1 172 ? -1.121 -0.875 3.361 1.00 96.06 172 ILE A C 1
ATOM 1428 O O . ILE A 1 172 ? -0.555 0.210 3.441 1.00 96.06 172 ILE A O 1
ATOM 1432 N N . ALA A 1 173 ? -1.216 -1.548 2.214 1.00 95.25 173 ALA A N 1
ATOM 1433 C CA . ALA A 1 173 ? -0.561 -1.137 0.980 1.00 95.25 173 ALA A CA 1
ATOM 1434 C C . ALA A 1 173 ? -1.030 0.244 0.486 1.00 95.25 173 ALA A C 1
ATOM 1436 O O . ALA A 1 173 ? -0.229 0.985 -0.068 1.00 95.25 173 ALA A O 1
ATOM 1437 N N . ALA A 1 174 ? -2.283 0.647 0.738 1.00 95.12 174 ALA A N 1
ATOM 1438 C CA . ALA A 1 174 ? -2.753 2.003 0.427 1.00 95.12 174 ALA A CA 1
ATOM 1439 C C . ALA A 1 174 ? -1.978 3.093 1.197 1.00 95.12 174 ALA A C 1
ATOM 1441 O O . ALA A 1 174 ? -1.750 4.196 0.687 1.00 95.12 174 ALA A O 1
ATOM 1442 N N . PHE A 1 175 ? -1.565 2.799 2.433 1.00 95.88 175 PHE A N 1
ATOM 1443 C CA . PHE A 1 175 ? -0.731 3.708 3.217 1.00 95.88 175 PHE A CA 1
ATOM 1444 C C . PHE A 1 175 ? 0.741 3.671 2.786 1.00 95.88 175 PHE A C 1
ATOM 1446 O O . PHE A 1 175 ? 1.391 4.710 2.867 1.00 95.88 175 PHE A O 1
ATOM 1453 N N . ASP A 1 176 ? 1.223 2.542 2.263 1.00 95.19 176 ASP A N 1
ATOM 1454 C CA . ASP A 1 176 ? 2.593 2.396 1.744 1.00 95.19 176 ASP A CA 1
ATOM 1455 C C . ASP A 1 176 ? 2.772 2.948 0.311 1.00 95.19 176 ASP A C 1
ATOM 1457 O O . ASP A 1 176 ? 3.883 3.273 -0.093 1.00 95.19 176 ASP A O 1
ATOM 1461 N N . GLU A 1 177 ? 1.700 3.043 -0.483 1.00 92.94 177 GLU A N 1
ATOM 1462 C CA . GLU A 1 177 ? 1.725 3.527 -1.875 1.00 92.94 177 GLU A CA 1
ATOM 1463 C C . GLU A 1 177 ? 2.205 4.988 -1.951 1.00 92.94 177 GLU A C 1
ATOM 1465 O O . GLU A 1 177 ? 1.776 5.815 -1.156 1.00 92.94 177 GLU A O 1
ATOM 1470 N N . LEU A 1 178 ? 3.043 5.355 -2.916 1.00 91.12 178 LEU A N 1
ATOM 1471 C CA . LEU A 1 178 ? 3.341 6.756 -3.232 1.00 91.12 178 LEU A CA 1
ATOM 1472 C C . LEU A 1 178 ? 3.169 6.962 -4.733 1.00 91.12 178 LEU A C 1
ATOM 1474 O O . LEU A 1 178 ? 3.580 6.121 -5.530 1.00 91.12 178 LEU A O 1
ATOM 1478 N N . PHE A 1 179 ? 2.567 8.082 -5.126 1.00 86.00 1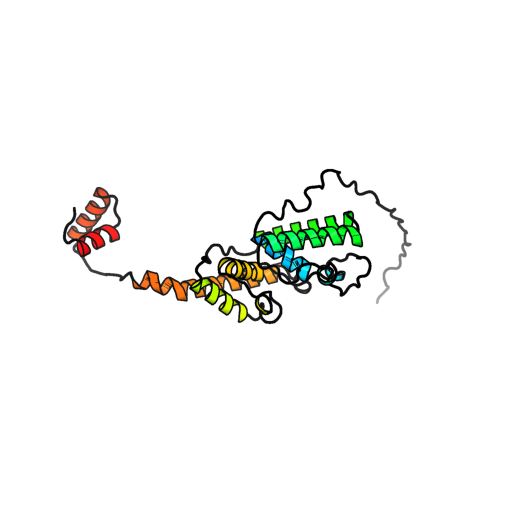79 PHE A N 1
ATOM 1479 C CA . PHE A 1 179 ? 2.443 8.441 -6.538 1.00 86.00 179 PHE A CA 1
ATOM 1480 C C . PHE A 1 179 ? 3.666 9.227 -7.012 1.00 86.00 179 PHE A C 1
ATOM 1482 O O . PHE A 1 179 ? 4.197 10.012 -6.232 1.00 86.00 179 PHE A O 1
ATOM 1489 N N . PRO A 1 180 ? 4.071 9.136 -8.293 1.00 84.88 180 PRO A N 1
ATOM 1490 C CA . PRO A 1 180 ? 5.242 9.844 -8.823 1.00 84.88 180 PRO A CA 1
ATOM 1491 C C . PRO A 1 180 ? 5.365 11.322 -8.408 1.00 84.88 180 PRO A C 1
ATOM 1493 O O . PRO A 1 180 ? 6.427 11.766 -7.983 1.00 84.88 180 PRO A O 1
ATOM 1496 N N . GLY A 1 181 ? 4.266 12.085 -8.442 1.00 85.12 181 GLY A N 1
ATOM 1497 C CA . GLY A 1 181 ? 4.263 13.499 -8.032 1.00 85.12 181 GLY A CA 1
ATOM 1498 C C . GLY A 1 181 ? 4.416 13.743 -6.522 1.00 85.12 181 GLY A C 1
ATOM 1499 O O . GLY A 1 181 ? 4.746 14.849 -6.109 1.00 85.12 181 GLY A O 1
ATOM 1500 N N . GLU A 1 182 ? 4.191 12.728 -5.691 1.00 88.88 182 GLU A N 1
ATOM 1501 C CA . GLU A 1 182 ? 4.316 12.796 -4.231 1.00 88.88 182 GLU A CA 1
ATOM 1502 C C . GLU A 1 182 ? 5.762 12.606 -3.762 1.00 88.88 182 GLU A C 1
ATOM 1504 O O . GLU A 1 182 ? 6.106 13.056 -2.668 1.00 88.88 182 GLU A O 1
ATOM 1509 N N . TYR A 1 183 ? 6.630 12.014 -4.592 1.00 88.31 183 TYR A N 1
ATOM 1510 C CA . TYR A 1 183 ? 8.029 11.741 -4.246 1.00 88.31 183 TYR A CA 1
ATOM 1511 C C . TYR A 1 183 ? 8.830 13.009 -3.916 1.00 88.31 183 TYR A C 1
ATOM 1513 O O . TYR A 1 183 ? 9.710 12.977 -3.053 1.00 88.31 183 TYR A O 1
ATOM 1521 N N . ILE A 1 184 ? 8.468 14.144 -4.527 1.00 89.81 184 ILE A N 1
ATOM 1522 C CA . ILE A 1 184 ? 9.065 15.467 -4.268 1.00 89.81 184 ILE A CA 1
ATOM 1523 C C . ILE A 1 184 ? 8.871 15.887 -2.799 1.00 89.81 184 ILE A C 1
ATOM 1525 O O . ILE A 1 184 ? 9.739 16.528 -2.209 1.00 89.81 184 ILE A O 1
ATOM 1529 N N . HIS A 1 185 ? 7.759 15.478 -2.182 1.00 92.56 185 HIS A N 1
ATOM 1530 C CA . HIS A 1 185 ? 7.393 15.796 -0.800 1.00 92.56 185 HIS A CA 1
ATOM 1531 C C . HIS A 1 185 ? 7.193 14.529 0.047 1.00 92.56 185 HIS A C 1
ATOM 1533 O O . HIS A 1 185 ? 6.408 14.533 1.000 1.00 92.56 185 HIS A O 1
ATOM 1539 N N . ARG A 1 186 ? 7.906 13.437 -0.280 1.00 93.56 186 ARG A N 1
ATOM 1540 C CA . ARG A 1 186 ? 7.639 12.093 0.268 1.00 93.56 186 ARG A CA 1
ATOM 1541 C C . ARG A 1 186 ? 7.532 12.052 1.792 1.00 93.56 186 ARG A C 1
ATOM 1543 O O . ARG A 1 186 ? 6.621 11.431 2.329 1.00 93.56 186 ARG A O 1
ATOM 1550 N N . LEU A 1 187 ? 8.410 12.760 2.507 1.00 95.06 187 LEU A N 1
ATOM 1551 C CA . LEU A 1 187 ? 8.407 12.766 3.972 1.00 95.06 187 LEU A CA 1
ATOM 1552 C C . LEU A 1 187 ? 7.129 13.393 4.545 1.00 95.06 187 LEU A C 1
ATOM 1554 O O . LEU A 1 187 ? 6.584 12.892 5.529 1.00 95.06 187 LEU A O 1
ATOM 1558 N N . ASP A 1 188 ? 6.644 14.476 3.945 1.00 95.94 188 ASP A N 1
ATOM 1559 C CA . ASP A 1 188 ? 5.442 15.162 4.416 1.00 95.94 188 ASP A CA 1
ATOM 1560 C C . ASP A 1 188 ? 4.179 14.371 4.067 1.00 95.94 188 ASP A C 1
ATOM 1562 O O . ASP A 1 188 ? 3.264 14.280 4.890 1.00 95.94 188 ASP A O 1
ATOM 1566 N N . ILE A 1 189 ? 4.175 13.691 2.917 1.00 94.69 189 ILE A N 1
ATOM 1567 C CA . 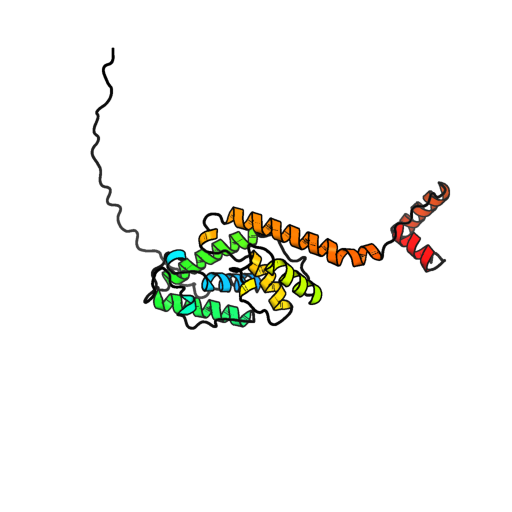ILE A 1 189 ? 3.121 12.739 2.550 1.00 94.69 189 ILE A CA 1
ATOM 1568 C C . ILE A 1 189 ? 3.078 11.569 3.539 1.00 94.69 189 ILE A C 1
ATOM 1570 O O . ILE A 1 189 ? 2.003 11.249 4.048 1.00 94.69 189 ILE A O 1
ATOM 1574 N N . ILE A 1 190 ? 4.223 10.984 3.908 1.00 96.12 190 ILE A N 1
ATOM 1575 C CA . ILE A 1 190 ? 4.279 9.915 4.919 1.00 96.12 190 ILE A CA 1
ATOM 1576 C C . ILE A 1 190 ? 3.797 10.421 6.285 1.00 96.12 190 ILE A C 1
ATOM 1578 O O . ILE A 1 190 ? 3.003 9.748 6.944 1.00 96.12 190 ILE A O 1
ATOM 1582 N N . LYS A 1 191 ? 4.197 11.624 6.720 1.00 97.00 191 LYS A N 1
ATOM 1583 C CA . LYS A 1 191 ? 3.686 12.223 7.971 1.00 97.00 191 LYS A CA 1
ATOM 1584 C C . LYS A 1 191 ? 2.167 12.384 7.941 1.00 97.00 191 LYS A C 1
ATOM 1586 O O . LYS A 1 191 ? 1.496 12.056 8.923 1.00 97.00 191 LYS A O 1
ATOM 1591 N N . TYR A 1 192 ? 1.620 12.853 6.824 1.00 95.94 192 TYR A N 1
ATOM 1592 C CA . TYR A 1 192 ? 0.181 12.992 6.642 1.00 95.94 192 TYR A CA 1
ATOM 1593 C C . TYR A 1 192 ? -0.531 11.630 6.679 1.00 95.94 192 TYR A C 1
ATOM 1595 O O . TYR A 1 192 ? -1.491 11.452 7.431 1.00 95.94 192 TYR A O 1
ATOM 1603 N N . LYS A 1 193 ? -0.015 10.622 5.970 1.00 95.69 193 LYS A N 1
ATOM 1604 C CA . LYS A 1 193 ? -0.533 9.248 6.021 1.00 95.69 193 LYS A CA 1
ATOM 1605 C C . LYS A 1 193 ? -0.461 8.650 7.427 1.00 95.69 193 LYS A C 1
ATOM 1607 O O . LYS A 1 193 ? -1.433 8.060 7.890 1.00 95.69 193 LYS A O 1
ATOM 1612 N N . ASN A 1 194 ? 0.611 8.902 8.173 1.00 97.62 194 ASN A N 1
ATOM 1613 C CA . ASN A 1 194 ? 0.737 8.505 9.577 1.00 97.62 194 ASN A CA 1
ATOM 1614 C C . ASN A 1 194 ? -0.307 9.171 10.485 1.00 97.62 194 ASN A C 1
ATOM 1616 O O . ASN A 1 194 ? -0.807 8.548 11.432 1.00 97.62 194 ASN A O 1
ATOM 1620 N N . HIS A 1 195 ? -0.660 10.428 10.214 1.00 97.62 195 HIS A N 1
ATOM 1621 C CA . HIS A 1 195 ? -1.769 11.089 10.896 1.00 97.62 195 HIS A CA 1
ATOM 1622 C C . HIS A 1 195 ? -3.102 10.386 10.588 1.00 97.62 195 HIS A C 1
ATOM 1624 O O . HIS A 1 195 ? -3.860 10.075 11.507 1.00 97.62 195 HIS A O 1
ATOM 1630 N N . LEU A 1 196 ? -3.346 10.013 9.330 1.00 97.00 196 LEU A N 1
ATOM 1631 C CA . LEU A 1 196 ? -4.535 9.251 8.937 1.00 97.00 196 LEU A CA 1
ATOM 1632 C C . LEU A 1 196 ? -4.595 7.848 9.564 1.00 97.00 196 LEU A C 1
ATOM 1634 O O . LEU A 1 196 ? -5.664 7.447 10.020 1.00 97.00 196 LEU A O 1
ATOM 1638 N N . ILE A 1 197 ? -3.468 7.132 9.674 1.00 97.75 197 ILE A N 1
ATOM 1639 C CA . ILE A 1 197 ? -3.385 5.851 10.407 1.00 97.75 197 ILE A CA 1
ATOM 1640 C C . ILE A 1 197 ? -3.793 6.052 11.871 1.00 97.75 197 ILE A C 1
ATOM 1642 O O . ILE A 1 197 ? -4.543 5.251 12.431 1.00 97.75 197 ILE A O 1
ATOM 1646 N N . THR A 1 198 ? -3.342 7.148 12.487 1.00 97.56 198 THR A N 1
ATOM 1647 C CA . THR A 1 198 ? -3.688 7.489 13.876 1.00 97.56 198 THR A CA 1
ATOM 1648 C C . THR A 1 198 ? -5.192 7.736 14.024 1.00 97.56 198 THR A C 1
ATOM 1650 O O . THR A 1 198 ? -5.812 7.207 14.946 1.00 97.56 198 THR A O 1
ATOM 1653 N N . ASN A 1 199 ? -5.798 8.462 13.081 1.00 97.06 199 ASN A N 1
ATOM 1654 C CA . ASN A 1 199 ? -7.238 8.727 13.067 1.00 97.06 199 ASN A CA 1
ATOM 1655 C C . ASN A 1 199 ? -8.060 7.451 12.837 1.00 97.06 199 ASN A C 1
ATOM 1657 O O . ASN A 1 199 ? -9.071 7.240 13.509 1.00 97.06 199 ASN A O 1
ATOM 1661 N N . LEU A 1 200 ? -7.611 6.575 11.933 1.00 96.94 200 LEU A N 1
ATOM 1662 C CA . LEU A 1 200 ? -8.244 5.280 11.687 1.00 96.94 200 LEU A CA 1
ATOM 1663 C C . LEU A 1 200 ? -8.204 4.404 12.947 1.00 96.94 200 LEU A C 1
ATOM 1665 O O . LEU A 1 200 ? -9.229 3.831 13.315 1.00 96.94 200 LEU A O 1
ATOM 1669 N N . LYS A 1 201 ? -7.057 4.339 13.638 1.00 96.00 201 LYS A N 1
ATOM 1670 C CA . LYS A 1 201 ? -6.930 3.605 14.904 1.00 96.00 201 LYS A CA 1
ATOM 1671 C C . LYS A 1 201 ? -7.858 4.175 15.980 1.00 96.00 201 LYS A C 1
ATOM 1673 O O . LYS A 1 201 ? -8.614 3.426 16.587 1.00 96.00 201 LYS A O 1
ATOM 1678 N N . ALA A 1 202 ? -7.884 5.494 16.165 1.00 94.94 202 ALA A N 1
ATOM 1679 C CA . ALA A 1 202 ? -8.784 6.129 17.130 1.00 94.94 202 ALA A CA 1
ATOM 1680 C C . ALA A 1 202 ? -10.268 5.852 16.814 1.00 94.94 202 ALA A C 1
ATOM 1682 O O . ALA A 1 202 ? -11.071 5.582 17.711 1.00 94.94 202 ALA A O 1
ATOM 1683 N N . ALA A 1 203 ? -10.647 5.868 15.532 1.00 94.62 203 ALA A N 1
ATOM 1684 C CA . ALA A 1 203 ? -11.995 5.512 15.097 1.00 94.62 203 ALA A CA 1
ATOM 1685 C C . ALA A 1 203 ? -12.312 4.027 15.347 1.00 94.62 203 ALA A C 1
ATOM 1687 O O . ALA A 1 203 ? -13.437 3.700 15.738 1.00 94.62 203 ALA A O 1
ATOM 1688 N N . TYR A 1 204 ? -11.329 3.142 15.158 1.00 94.00 204 TYR A N 1
ATOM 1689 C CA . TYR A 1 204 ? -11.431 1.724 15.491 1.00 94.00 204 TYR A CA 1
ATOM 1690 C C . TYR A 1 204 ? -11.660 1.533 16.991 1.00 94.00 204 TYR A C 1
ATOM 1692 O O . TYR A 1 204 ? -12.643 0.894 17.364 1.00 94.00 204 TYR A O 1
ATOM 1700 N N . ASP A 1 205 ? -10.836 2.145 17.841 1.00 90.50 205 ASP A N 1
ATOM 1701 C CA . ASP A 1 205 ? -10.937 2.042 19.299 1.00 90.50 205 ASP A CA 1
ATOM 1702 C C . ASP A 1 205 ? -12.295 2.565 19.790 1.00 90.50 205 ASP A C 1
ATOM 1704 O O . ASP A 1 205 ? -12.980 1.904 20.568 1.00 90.50 205 ASP A O 1
ATOM 1708 N N . LYS A 1 206 ? -12.780 3.687 19.244 1.00 89.62 206 LYS A N 1
ATOM 1709 C CA . LYS A 1 206 ? -14.120 4.208 19.560 1.00 89.62 206 LYS A CA 1
ATOM 1710 C C . LYS A 1 206 ? -15.238 3.245 19.144 1.00 89.62 206 LYS A C 1
ATOM 1712 O O . LYS A 1 206 ? -16.207 3.062 19.880 1.00 89.62 206 LYS A O 1
ATOM 1717 N N . LYS A 1 207 ? -15.137 2.643 17.954 1.00 86.50 207 LYS A N 1
ATOM 1718 C CA . LYS A 1 207 ? -16.183 1.772 17.395 1.00 86.50 207 LYS A CA 1
ATOM 1719 C C . LYS A 1 207 ? -16.188 0.374 18.017 1.00 86.50 207 LYS A C 1
ATOM 1721 O O . LYS A 1 207 ? -17.257 -0.205 18.204 1.00 86.50 207 LYS A O 1
ATOM 1726 N N . MET A 1 208 ? -15.011 -0.170 18.308 1.00 82.75 208 MET A N 1
ATOM 1727 C CA . MET A 1 208 ? -14.811 -1.561 18.723 1.00 82.75 208 MET A CA 1
ATOM 1728 C C . MET A 1 208 ? -14.495 -1.686 20.218 1.00 82.75 208 MET A C 1
ATOM 1730 O O . MET A 1 208 ? -15.006 -2.604 20.857 1.00 82.75 208 MET A O 1
ATOM 1734 N N . GLY A 1 209 ? -13.750 -0.740 20.799 1.00 64.44 209 GLY A N 1
ATOM 1735 C CA . GLY A 1 209 ? -13.451 -0.672 22.237 1.00 64.44 209 GLY A CA 1
ATOM 1736 C C . GLY A 1 209 ? -14.684 -0.412 23.105 1.00 64.44 209 GLY A C 1
ATOM 1737 O O . GLY A 1 209 ? -14.753 -0.871 24.243 1.00 64.44 209 GLY A O 1
ATOM 1738 N N . SER A 1 210 ? -15.745 0.171 22.531 1.00 54.88 210 SER A N 1
ATOM 1739 C CA . SER A 1 210 ? -17.046 0.286 23.205 1.00 54.88 210 SER A CA 1
ATOM 1740 C C . SER A 1 210 ? -17.640 -1.073 23.616 1.00 54.88 210 SER A C 1
ATOM 1742 O O . SER A 1 210 ? -18.509 -1.100 24.477 1.00 54.88 210 SER A O 1
ATOM 1744 N N . LYS A 1 211 ? -17.203 -2.210 23.050 1.00 51.78 211 LYS A N 1
ATOM 1745 C CA . LYS A 1 211 ? -17.716 -3.530 23.459 1.00 51.78 211 LYS A CA 1
ATOM 1746 C C . LYS A 1 211 ? -17.018 -4.131 24.684 1.00 51.78 211 LYS A C 1
ATOM 1748 O O . LYS A 1 211 ? -17.683 -4.873 25.396 1.00 51.78 211 LYS A O 1
ATOM 1753 N N . SER A 1 212 ? -15.742 -3.833 24.954 1.00 48.91 212 SER A N 1
ATOM 1754 C CA . SER A 1 212 ? -15.049 -4.382 26.135 1.00 48.91 212 SER A CA 1
ATOM 1755 C C . SER A 1 212 ? -15.233 -3.516 27.379 1.00 48.91 212 SER A C 1
ATOM 1757 O O . SER A 1 212 ? -15.431 -4.062 28.459 1.00 48.91 212 SER A O 1
ATOM 1759 N N . ASP A 1 213 ? -15.250 -2.187 27.234 1.00 49.69 213 ASP A N 1
ATOM 1760 C CA . ASP A 1 213 ? -15.497 -1.284 28.370 1.00 49.69 213 ASP A CA 1
ATOM 1761 C C . ASP A 1 213 ? -16.955 -1.318 28.840 1.00 49.69 213 ASP A C 1
ATOM 1763 O O . ASP A 1 213 ? -17.220 -1.144 30.022 1.00 49.69 213 ASP A O 1
ATOM 1767 N N . LYS A 1 214 ? -17.916 -1.642 27.962 1.00 50.09 214 LYS A N 1
ATOM 1768 C CA . LYS A 1 214 ? -19.324 -1.832 28.364 1.00 50.09 214 LYS A CA 1
ATOM 1769 C C . LYS A 1 214 ? -19.570 -3.060 29.246 1.00 50.09 214 LYS A C 1
ATOM 1771 O O . LYS A 1 214 ? -20.642 -3.151 29.832 1.00 50.09 214 LYS A O 1
ATOM 1776 N N . LEU A 1 215 ? -18.626 -4.000 29.330 1.00 58.41 215 LEU A N 1
ATOM 1777 C CA . LEU A 1 215 ? -18.724 -5.156 30.231 1.00 58.41 215 LEU A CA 1
ATOM 1778 C C . LEU A 1 215 ? -18.151 -4.866 31.622 1.00 58.41 215 LEU A C 1
ATOM 1780 O O . LEU A 1 215 ? -18.288 -5.692 32.519 1.00 58.41 215 LEU A O 1
ATOM 1784 N N . ARG A 1 216 ? -17.500 -3.714 31.816 1.00 63.94 216 ARG A N 1
ATOM 1785 C CA . ARG A 1 216 ? -16.897 -3.329 33.089 1.00 63.94 216 ARG A CA 1
ATOM 1786 C C . ARG A 1 216 ? -17.676 -2.166 33.675 1.00 63.94 216 ARG A C 1
ATOM 1788 O O . ARG A 1 216 ? -17.755 -1.095 33.087 1.00 63.94 216 ARG A O 1
ATOM 1795 N N . THR A 1 217 ? -18.246 -2.383 34.853 1.00 68.56 217 THR A N 1
ATOM 1796 C CA . THR A 1 217 ? -18.938 -1.328 35.596 1.00 68.56 217 THR A CA 1
ATOM 1797 C C . THR A 1 217 ? -18.058 -0.900 36.758 1.00 68.56 217 THR A C 1
ATOM 1799 O O . THR A 1 217 ? -17.619 -1.738 37.544 1.00 68.56 217 THR A O 1
ATOM 1802 N N . GLN A 1 218 ? -17.777 0.399 36.869 1.00 77.94 218 GLN A N 1
ATOM 1803 C CA . GLN A 1 218 ? -17.044 0.926 38.014 1.00 77.94 218 GLN A CA 1
ATOM 1804 C C . GLN A 1 218 ? -17.963 0.958 39.238 1.00 77.94 218 GLN A C 1
ATOM 1806 O O . GLN A 1 218 ? -19.027 1.574 39.210 1.00 77.94 218 GLN A O 1
ATOM 1811 N N . ILE A 1 219 ? -17.522 0.333 40.328 1.00 77.06 219 ILE A N 1
ATOM 1812 C CA . ILE A 1 219 ? -18.187 0.389 41.630 1.00 77.06 219 ILE A CA 1
ATOM 1813 C C . ILE A 1 219 ? -17.347 1.285 42.544 1.00 77.06 219 ILE A C 1
ATOM 1815 O O . ILE A 1 219 ? -16.151 1.057 42.714 1.00 77.06 219 ILE A O 1
ATOM 1819 N N . SER A 1 220 ? -17.964 2.315 43.129 1.00 83.19 220 SER A N 1
ATOM 1820 C CA . SER A 1 220 ? -17.330 3.191 44.120 1.00 83.19 220 SER A CA 1
ATOM 1821 C C . SER A 1 220 ? -18.111 3.124 45.424 1.00 83.19 220 SER A C 1
ATOM 1823 O O . SER A 1 220 ? -19.273 3.524 45.477 1.00 83.19 220 SER A O 1
ATOM 1825 N N . VAL A 1 221 ? -17.484 2.591 46.472 1.00 85.62 221 VAL A N 1
ATOM 1826 C CA . VAL A 1 221 ? -18.097 2.425 47.795 1.00 85.62 221 VAL A CA 1
ATOM 1827 C C . VAL A 1 221 ? -17.091 2.828 48.865 1.00 85.62 221 VAL A C 1
ATOM 1829 O O . VAL A 1 221 ? -15.910 2.485 48.792 1.00 85.62 221 VAL A O 1
ATOM 1832 N N . LYS A 1 222 ? -17.562 3.551 49.884 1.00 92.25 222 LYS A N 1
ATOM 1833 C CA . LYS A 1 222 ? -16.775 3.813 51.092 1.00 92.25 222 LYS A CA 1
ATOM 1834 C C . LYS A 1 222 ? -16.844 2.588 51.997 1.00 92.25 222 LYS A C 1
ATOM 1836 O O . LYS A 1 222 ? -17.927 2.197 52.419 1.00 92.25 222 LYS A O 1
ATOM 1841 N N . ILE A 1 223 ? -15.689 2.016 52.312 1.00 91.00 223 ILE A N 1
ATOM 1842 C CA . ILE A 1 223 ? -15.549 0.902 53.255 1.00 91.00 223 ILE A CA 1
ATOM 1843 C C . ILE A 1 223 ? -14.846 1.376 54.527 1.00 91.00 223 ILE A C 1
ATOM 1845 O O . ILE A 1 223 ? -14.155 2.398 54.525 1.00 91.00 223 ILE A O 1
ATOM 1849 N N . SER A 1 224 ? -15.021 0.643 55.626 1.00 95.19 224 SER A N 1
ATOM 1850 C CA . SER A 1 224 ? -14.318 0.947 56.873 1.00 95.19 224 SER A CA 1
ATOM 1851 C C . SER A 1 224 ? -12.806 0.742 56.717 1.00 95.19 224 SER A C 1
ATOM 1853 O O . SER A 1 224 ? -12.350 -0.061 55.899 1.00 95.19 224 SER A O 1
ATOM 1855 N N . LYS A 1 225 ? -12.012 1.441 57.538 1.00 94.06 225 LYS A N 1
ATOM 1856 C CA . LYS A 1 225 ? -10.547 1.289 57.557 1.00 94.06 225 LYS A CA 1
ATOM 1857 C C . LYS A 1 225 ? -10.132 -0.171 57.791 1.00 94.06 225 LYS A C 1
ATOM 1859 O O . LYS A 1 225 ? -9.293 -0.684 57.063 1.00 94.06 225 LYS A O 1
ATOM 1864 N N . HIS A 1 226 ? -10.805 -0.851 58.717 1.00 94.56 226 HIS A N 1
ATOM 1865 C CA . HIS A 1 226 ? -10.575 -2.266 59.010 1.00 94.56 226 HIS A CA 1
ATOM 1866 C C . HIS A 1 226 ? -10.892 -3.180 57.810 1.00 94.56 226 HIS A C 1
ATOM 1868 O O . HIS A 1 226 ? -10.159 -4.127 57.538 1.00 94.56 226 HIS A O 1
ATOM 1874 N N . ALA A 1 227 ? -11.966 -2.908 57.057 1.00 90.94 227 ALA A N 1
ATOM 1875 C CA . ALA A 1 227 ? -12.295 -3.682 55.856 1.00 90.94 227 ALA A CA 1
ATOM 1876 C C . ALA A 1 227 ? -11.250 -3.492 54.745 1.00 90.94 227 ALA A C 1
ATOM 1878 O O . ALA A 1 227 ? -10.892 -4.456 54.072 1.00 90.94 227 ALA A O 1
ATOM 1879 N N . LYS A 1 228 ? -10.719 -2.272 54.592 1.00 92.94 228 LYS A N 1
ATOM 1880 C CA . LYS A 1 228 ? -9.607 -1.998 53.673 1.00 92.94 228 LYS A CA 1
ATOM 1881 C C . LYS A 1 228 ? -8.345 -2.765 54.076 1.00 92.94 228 LYS A C 1
ATOM 1883 O O . LYS A 1 228 ? -7.758 -3.432 53.237 1.00 92.94 228 LYS A O 1
ATOM 1888 N N . GLU A 1 229 ? -7.963 -2.715 55.351 1.00 94.94 229 GLU A N 1
ATOM 1889 C CA . GLU A 1 229 ? -6.792 -3.441 55.863 1.00 94.94 229 GLU A CA 1
ATOM 1890 C C . GLU A 1 229 ? -6.924 -4.956 55.634 1.00 94.94 229 GLU A C 1
ATOM 1892 O O . GLU A 1 229 ? -5.972 -5.607 55.213 1.00 94.94 229 GLU A O 1
ATOM 1897 N N . ARG A 1 230 ? -8.126 -5.516 55.830 1.00 92.69 230 ARG A N 1
ATOM 1898 C CA . ARG A 1 230 ? -8.418 -6.928 55.537 1.00 92.69 230 ARG A CA 1
ATOM 1899 C C . ARG A 1 230 ? -8.262 -7.255 54.046 1.00 92.69 230 ARG A C 1
ATOM 1901 O O . ARG A 1 230 ? -7.704 -8.296 53.710 1.00 92.69 230 ARG A O 1
ATOM 1908 N N . LEU A 1 231 ? -8.748 -6.376 53.169 1.00 91.31 231 LEU A N 1
ATOM 1909 C CA . LEU A 1 231 ? -8.641 -6.521 51.715 1.00 91.31 231 LEU A CA 1
ATOM 1910 C C . LEU A 1 231 ? -7.180 -6.465 51.249 1.00 91.31 231 LEU A C 1
ATOM 1912 O O . LEU A 1 231 ? -6.764 -7.313 50.465 1.00 91.31 231 LEU A O 1
ATOM 1916 N N . ASP A 1 232 ? -6.389 -5.534 51.788 1.00 93.56 232 ASP A N 1
ATOM 1917 C CA . ASP A 1 232 ? -4.957 -5.407 51.496 1.00 93.56 232 ASP A CA 1
ATOM 1918 C C . ASP A 1 232 ? -4.176 -6.668 51.924 1.00 93.56 232 ASP A C 1
ATOM 1920 O O . ASP A 1 232 ? -3.269 -7.111 51.215 1.00 93.56 232 ASP A O 1
ATOM 1924 N N . THR A 1 233 ? -4.534 -7.276 53.061 1.00 94.25 233 THR A N 1
ATOM 1925 C CA . THR A 1 233 ? -3.951 -8.552 53.515 1.00 94.25 233 THR A CA 1
ATOM 1926 C C . THR A 1 233 ? -4.317 -9.704 52.579 1.00 94.25 233 THR A C 1
ATOM 1928 O O . THR A 1 233 ? -3.424 -10.417 52.128 1.00 94.25 233 THR A O 1
ATOM 1931 N N . LEU A 1 234 ? -5.593 -9.832 52.195 1.00 90.38 234 LEU A N 1
ATOM 1932 C CA . LEU A 1 234 ? -6.057 -10.860 51.252 1.00 90.38 234 LEU A CA 1
ATOM 1933 C C . LEU A 1 234 ? -5.369 -10.753 49.882 1.00 90.38 234 LEU A C 1
ATOM 1935 O O . LEU A 1 234 ? -5.016 -11.769 49.286 1.00 90.38 234 LEU A O 1
ATOM 1939 N N . MET A 1 235 ? -5.141 -9.529 49.393 1.00 94.19 235 MET A N 1
ATOM 1940 C CA . MET A 1 235 ? -4.389 -9.283 48.156 1.00 94.19 235 MET A CA 1
ATOM 1941 C C . MET A 1 235 ? -2.967 -9.839 48.231 1.00 94.19 235 MET A C 1
ATOM 1943 O O . MET A 1 235 ? -2.496 -10.456 47.274 1.00 94.19 235 MET A O 1
ATOM 1947 N N . LYS A 1 236 ? -2.291 -9.650 49.370 1.00 93.06 236 LYS A N 1
ATOM 1948 C CA . LYS A 1 236 ? -0.927 -10.146 49.590 1.00 93.06 236 LYS A CA 1
ATOM 1949 C C . LYS A 1 236 ? -0.883 -11.663 49.735 1.00 93.06 236 LYS A C 1
ATOM 1951 O O . LYS A 1 236 ? -0.047 -12.292 49.099 1.00 93.06 236 LYS A O 1
ATOM 1956 N N . GLU A 1 237 ? -1.780 -12.239 50.532 1.00 91.06 237 GLU A N 1
ATOM 1957 C CA . GLU A 1 237 ? -1.843 -13.688 50.774 1.00 91.06 237 GLU A CA 1
ATOM 1958 C C . GLU A 1 237 ? -2.136 -14.477 49.492 1.00 91.06 237 GLU A C 1
ATOM 1960 O O . GLU A 1 237 ? -1.557 -15.539 49.277 1.00 91.06 237 GLU A O 1
ATOM 1965 N N . ARG A 1 238 ? -3.005 -13.947 48.620 1.00 86.69 238 ARG A N 1
ATOM 1966 C CA . ARG A 1 238 ? -3.443 -14.624 47.388 1.00 86.69 238 ARG A CA 1
ATOM 1967 C C . ARG A 1 238 ? -2.686 -14.195 46.131 1.00 86.69 238 ARG A C 1
ATOM 1969 O O . ARG A 1 238 ? -2.980 -14.702 45.053 1.00 86.69 238 ARG A O 1
ATOM 1976 N N . GLY A 1 239 ? -1.760 -13.238 46.236 1.00 89.69 239 GLY A N 1
ATOM 1977 C CA . GLY A 1 239 ? -1.064 -12.667 45.076 1.00 89.69 239 GLY A CA 1
ATOM 1978 C C . GLY A 1 239 ? -2.021 -12.104 44.015 1.00 89.69 239 GLY A C 1
ATOM 1979 O O . GLY A 1 239 ? -1.727 -12.157 42.822 1.00 89.69 239 GLY A O 1
ATOM 1980 N N . ALA A 1 240 ? -3.187 -11.613 44.439 1.00 90.06 240 ALA A N 1
ATOM 1981 C CA . ALA A 1 240 ? -4.291 -11.236 43.566 1.00 90.06 240 ALA A CA 1
ATOM 1982 C C . ALA A 1 240 ? -4.580 -9.733 43.644 1.00 90.06 240 ALA A C 1
ATOM 1984 O O . ALA A 1 240 ? -4.311 -9.062 44.642 1.00 90.06 240 ALA A O 1
ATOM 1985 N N . THR A 1 241 ? -5.156 -9.185 42.575 1.00 90.56 241 THR A N 1
ATOM 1986 C CA . THR A 1 241 ? -5.562 -7.778 42.545 1.00 90.56 241 THR A CA 1
ATOM 1987 C C . THR A 1 241 ? -6.839 -7.557 43.353 1.00 90.56 241 THR A C 1
ATOM 1989 O O . THR A 1 241 ? -7.668 -8.457 43.499 1.00 90.56 241 THR A O 1
ATOM 1992 N N . GLN A 1 242 ? -7.039 -6.320 43.817 1.00 89.25 242 GLN A N 1
ATOM 1993 C CA . GLN A 1 242 ? -8.271 -5.907 44.493 1.00 89.25 242 GLN A CA 1
ATOM 1994 C C . GLN A 1 242 ? -9.519 -6.242 43.660 1.00 89.25 242 GLN A C 1
ATOM 1996 O O . GLN A 1 242 ? -10.512 -6.724 44.195 1.00 89.25 242 GLN A O 1
ATOM 2001 N N . GLN A 1 243 ? -9.445 -6.016 42.344 1.00 86.88 243 GLN A N 1
ATOM 2002 C CA . GLN A 1 243 ? -10.520 -6.336 41.407 1.00 86.88 243 GLN A CA 1
ATOM 2003 C C . GLN A 1 243 ? -10.843 -7.834 41.412 1.00 86.88 243 GLN A C 1
ATOM 2005 O O . GLN A 1 243 ? -12.004 -8.189 41.568 1.00 86.88 243 GLN A O 1
ATOM 2010 N N . SER A 1 244 ? -9.827 -8.694 41.288 1.00 86.94 244 SER A N 1
ATOM 2011 C CA . SER A 1 244 ? -10.008 -10.151 41.254 1.00 86.94 244 SER A CA 1
ATOM 2012 C C . SER A 1 244 ? -10.708 -10.664 42.516 1.00 86.94 244 SER A C 1
ATOM 2014 O O . SER A 1 244 ? -11.669 -11.424 42.434 1.00 86.94 244 SER A O 1
ATOM 2016 N N . ILE A 1 245 ? -10.286 -10.176 43.687 1.00 89.44 245 ILE A N 1
ATOM 2017 C CA . ILE A 1 245 ? -10.869 -10.574 44.977 1.00 89.44 245 ILE A CA 1
ATOM 2018 C C . ILE A 1 245 ? -12.324 -10.114 45.099 1.00 89.44 245 ILE A C 1
ATOM 2020 O O . ILE A 1 245 ? -13.175 -10.880 45.546 1.00 89.44 245 ILE A O 1
ATOM 2024 N N . ILE A 1 246 ? -12.628 -8.877 44.695 1.00 88.69 246 ILE A N 1
ATOM 2025 C CA . ILE A 1 246 ? -13.996 -8.345 44.737 1.00 88.69 246 ILE A CA 1
ATOM 2026 C C . ILE A 1 246 ? -14.903 -9.104 43.763 1.00 88.69 246 ILE A C 1
ATOM 2028 O O . ILE A 1 246 ? -16.018 -9.458 44.131 1.00 88.69 246 ILE A O 1
ATOM 2032 N N . GLU A 1 247 ? -14.441 -9.382 42.545 1.00 86.44 247 GLU A N 1
ATOM 2033 C CA . GLU A 1 247 ? -15.218 -10.147 41.566 1.00 86.44 247 GLU A CA 1
ATOM 2034 C C . GLU A 1 247 ? -15.482 -11.577 42.053 1.00 86.44 247 GLU A C 1
ATOM 2036 O O . GLU A 1 247 ? -16.624 -12.024 41.990 1.00 86.44 247 GLU A O 1
ATOM 2041 N N . GLN A 1 248 ? -14.482 -12.266 42.615 1.00 86.62 248 GLN A N 1
ATOM 2042 C CA . GLN A 1 248 ? -14.674 -13.597 43.204 1.00 86.62 248 GLN A CA 1
ATOM 2043 C C . GLN A 1 248 ? -15.701 -13.581 44.341 1.00 86.62 248 GLN A C 1
ATOM 2045 O O . GLN A 1 248 ? -16.612 -14.405 44.351 1.00 86.62 248 GLN A O 1
ATOM 2050 N N . LEU A 1 249 ? -15.601 -12.612 45.256 1.00 86.81 249 LEU A N 1
ATOM 2051 C CA . LEU A 1 249 ? -16.558 -12.446 46.353 1.00 86.81 249 LEU A CA 1
ATOM 2052 C C . LEU A 1 249 ? -17.988 -12.217 45.851 1.00 86.81 249 LEU A C 1
ATOM 2054 O O . LEU A 1 249 ? -18.928 -12.799 46.390 1.00 86.81 249 LEU A O 1
ATOM 2058 N N . LEU A 1 250 ? -18.155 -11.372 44.831 1.00 85.31 250 LEU A N 1
ATOM 2059 C CA . LEU A 1 250 ? -19.466 -11.025 44.280 1.00 85.31 250 LEU A CA 1
ATOM 2060 C C . LEU A 1 250 ? -20.078 -12.149 43.435 1.00 85.31 250 LEU A C 1
ATOM 2062 O O . LEU A 1 250 ? -21.299 -12.275 43.409 1.00 85.31 250 LEU A O 1
ATOM 2066 N N . LEU A 1 251 ? -19.257 -12.942 42.739 1.00 83.56 251 LEU A N 1
ATOM 2067 C CA . LEU A 1 251 ? -19.723 -14.004 41.842 1.00 83.56 251 LEU A CA 1
ATOM 2068 C C . LEU A 1 251 ? -19.927 -15.345 42.554 1.00 83.56 251 LEU A C 1
ATOM 2070 O O . LEU A 1 251 ? -20.881 -16.051 42.237 1.00 83.56 251 LEU A O 1
ATOM 2074 N N . ASN A 1 252 ? -19.061 -15.688 43.511 1.00 82.00 252 ASN A N 1
ATOM 2075 C CA . ASN A 1 252 ? -19.060 -17.011 44.142 1.00 82.00 252 ASN A CA 1
ATOM 2076 C C . ASN A 1 252 ? -19.654 -17.002 45.557 1.00 82.00 252 ASN A C 1
ATOM 2078 O O . ASN A 1 252 ? -19.969 -18.060 46.090 1.00 82.00 252 ASN A O 1
ATOM 2082 N N . GLY A 1 253 ? -19.803 -15.834 46.192 1.00 68.75 253 GLY A N 1
ATOM 2083 C CA . GLY A 1 253 ? -20.315 -15.72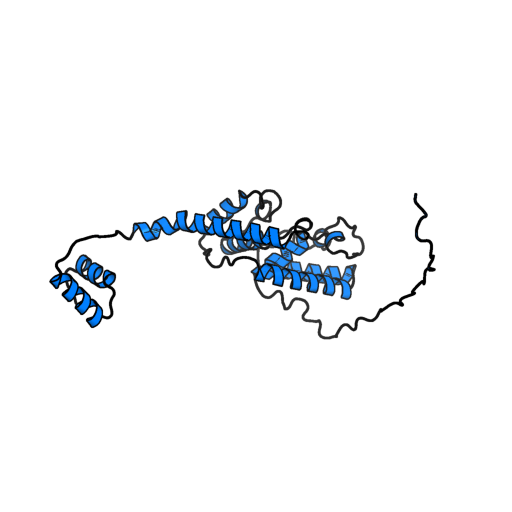0 47.564 1.00 68.75 253 GLY A CA 1
ATOM 2084 C C . GLY A 1 253 ? -19.383 -16.280 48.651 1.00 68.75 253 GLY A C 1
ATOM 2085 O O . GLY A 1 253 ? -19.669 -16.108 49.835 1.00 68.75 253 GLY A O 1
ATOM 2086 N N . THR A 1 254 ? -18.260 -16.902 48.275 1.00 62.16 254 THR A N 1
ATOM 2087 C CA . THR A 1 254 ? -17.220 -17.436 49.164 1.00 62.16 254 THR A CA 1
ATOM 2088 C C . THR A 1 254 ? -15.818 -17.092 48.651 1.00 62.16 254 THR A C 1
ATOM 2090 O O . THR A 1 254 ? -15.597 -16.880 47.457 1.00 62.16 254 THR A O 1
ATOM 2093 N N . LEU A 1 255 ? -14.864 -17.005 49.583 1.00 57.91 255 LEU A N 1
ATOM 2094 C CA . LEU A 1 255 ? -13.428 -16.982 49.300 1.00 57.91 255 LEU A CA 1
ATOM 2095 C C . LEU A 1 255 ? -12.912 -18.407 49.503 1.00 57.91 255 LEU A C 1
ATOM 2097 O O . LEU A 1 255 ? -12.650 -18.779 50.644 1.00 57.91 255 LEU A O 1
ATOM 2101 N N . ASP A 1 256 ? -12.788 -19.185 48.432 1.00 56.94 256 ASP A N 1
ATOM 2102 C CA . ASP A 1 256 ? -12.075 -20.471 48.476 1.00 56.94 256 ASP A CA 1
ATOM 2103 C C . ASP A 1 256 ? -10.571 -20.203 48.539 1.00 56.94 256 ASP A C 1
ATOM 2105 O O . ASP A 1 256 ? -10.060 -19.528 47.618 1.00 56.94 256 ASP A O 1
#

Secondary structure (DSSP, 8-state):
--------------------------S-GGGTTTT--SHHHHHHHHHHHHH--HHHHT---TT--TT--GGGTTT--S---SHHHHHHHHHHHHHHHHHHH-HHHHHHHHHHHHHHHHHHHHHSPP-TTS-S-HHHHHHHHHHHTTSTTTTTTSGGGT----SHHHHHHHHHHHHH---GGGGGGHHHHHHHHHHHHHHHHHHHIIIIIHHHHTT---------HHHHHHHHHHHHHHT--HHHHHHHHHHHSS--

Radius of gyration: 29.77 Å; chains: 1; bounding box: 60×83×87 Å

Organism: NCBI:txid67827

Sequence (256 aa):
MRRPENNQQRPNQAHSGANHSLSFIPADQSRLLDWVDSERITFWCWLFIRSASCAFLGKQIADLQDSDIPYKFFEVSSNPSTHDERRVAVKKYFEEMEKKAGRATAYEIMLEMQDEWLFIADKTKDMSWLPRKESVVCWAWDYIRKLSCFSNKGISSWFQPRNVTEKRMAIIAAFDELFPGEYIHRLDIIKYKNHLITNLKAAYDKKMGSKSDKLRTQISVKISKHAKERLDTLMKERGATQQSIIEQLLLNGTLD